Protein 5J71 (pdb70)

Secondary structure (DSSP, 8-state):
-PPPHHHHHHHHHTSPP---BHHHHH--HHHHHHHHHHHHHHHHHHHHHHHTTS-HHHHTSHHHHHHHHHHHHHHHHHHTTTT--TTSHHHHHHHHHHHHHHHHHTTTHHHHHHHHHHHHHHHH---HHHHHHHHHHHHHHHHHHHHHHHHHHHHHHH--BTTBEEEEEHHHHHHHHHHHHHHHHHHHHS----EEEEEEESS-----EEEE-HHHHHHHHHHHHHHHHHHHHHTTTT-SS-PPEEEEEEE-SSEEEEEEEE-S----GGGTGGGG-----HHHHHHHHHHHTT-EEEEEEETTTEEEEEEEEESSTTT-B------SHHHHHH----

Sequence (338 aa):
SLAGAPKYIEHFSKFSSPSPLSMKQFLDCEKTSFTFLRQELPVRLANIMKEINLLPDRVLSTPSVQLVQSWYVQSLLDIMEFLDKDPEDHRTLSQFTDALVTIRNRHNDVVPTMAQGVLEYKDTYGDDPVSNQNIQYFLDRFYLSRRISIRMLINQHTLIFHIGSIDPNNCNVSEVVKDAYDMAKLLCDKYYMASPDLEIQEINAANSQPIHMVYVPSHLYHMLFELFKNAMRATVESHESSLILPPIKVMMVALGEEDLSIKMSDRGGGVPLRKIERLFSYMGYGLPISRLYAKYFQGDLQLFFSMMEGFGTDAVIYLKALSTDSVERLPVYNKSAWRHYDWC

B-factor: mean 20.71, std 10.67, range [5.13, 73.74]

Radius of gyration: 21.73 Å; Cα contacts (8 Å, |Δi|>4): 557; chains: 1; bounding box: 44×66×58 Å

Organism: Homo sapiens (NCBI:txid9606)

GO terms:
  GO:0004740 pyruvate dehydrogenase (acetyl-transferring) kinase activity (F, IDA)
  GO:0005524 ATP binding (F, IDA)
  GO:0034614 cellular response to reactive oxygen species (P, IMP)
  GO:0072332 intrinsic apoptotic signaling pathway by p53 class mediator (P, IMP)
  GO:0042803 protein homodimerization activity (F, IPI)
  GO:0004672 protein kinase activity (F, TAS)
  GO:0004740 pyruvate dehydrogenase (acetyl-transferring) kinase activity (F, TAS)
  GO:0006006 glucose metabolic process (P, TAS)
  GO:0005739 mitochondrion (C, HTP)
  GO:0005759 mitochondrial matrix (C, TAS)
  GO:0005515 protein binding (F, IPI)
  GO:0005739 mitochondrion (C, IDA)

Foldseek 3Di:
DDDQLVVLLVVLQVDWADWDFLVRLQPPLLNLLVVCLNRVSNLLSFLLVLLVLAPPLLCVFPLVVLLSVLSSVLNVLSVVLPPPDSVDVVSSVVVLVSLVVSCVSCVCVVVSSLVSLVSSCVVPNDDVLNQVSCLVSVLQVLLSVVVSVVSSQQSNQCCVRRQKDAWAQLVVLLVVLLVVLQVVLCVVQVDWAAEAEAEAEPVPNDGATHIDRSVLSSLLSNLVRNVQGVLQCVQPVPDPHTHHWYWYFYDDPWKTKIKTKHFSQWDDPVCQVVCCGSNVNSNVSSQSSLPQQPWGWDKDTDHGTTIMIMTIHTRHSVSRIGDHDGRDPVSSVVSDDD

CATH classification: 1.20.140.20 (+1 more: 3.30.565.10)

Solvent-accessible surface area: 17103 Å² total; per-residue (Å²): 156,58,40,49,13,94,153,30,19,82,92,6,9,161,88,68,10,50,68,31,13,0,88,106,22,38,128,131,49,86,95,24,0,55,70,5,44,69,6,1,0,2,6,3,0,5,4,11,28,2,3,78,49,6,26,121,107,4,34,53,4,94,10,0,92,82,0,44,58,44,3,46,78,0,0,31,29,1,6,84,10,81,143,75,79,29,125,64,133,146,7,21,58,69,0,23,94,17,0,50,68,5,56,98,63,9,94,80,0,40,75,16,3,29,105,0,10,104,42,0,98,109,94,93,34,63,43,104,107,8,30,136,26,2,46,49,1,1,32,40,0,2,14,7,23,11,1,11,47,4,6,3,45,10,4,24,108,82,79,144,67,19,24,0,24,62,91,2,40,0,10,85,13,0,89,73,0,20,76,87,1,78,117,78,8,44,153,147,87,180,44,18,1,101,41,91,52,100,60,70,16,79,75,69,132,126,94,0,64,10,29,3,1,30,71,23,0,63,66,0,0,47,27,7,0,67,65,5,2,142,35,0,10,68,55,44,148,121,51,185,152,34,23,35,0,87,3,70,0,29,39,35,148,98,58,0,22,2,79,5,29,13,114,9,24,30,34,35,156,160,76,24,142,138,71,14,42,9,78,121,33,20,16,3,16,0,50,4,39,0,55,0,3,64,15,34,1,63,21,111,29,135,127,70,110,2,27,41,7,8,0,70,4,48,18,90,20,81,55,2,48,4,130,29,19,46,59,65,144,80,4,129,152,118,52,180,232,184

Structure (mmCIF, N/CA/C/O backbone):
data_5J71
#
_entry.id   5J71
#
_cell.length_a   110.746
_cell.length_b   110.746
_cell.length_c   228.584
_cell.angle_alpha   90.00
_cell.angle_beta   90.00
_cell.angle_gamma   90.00
#
_symmetry.space_group_name_H-M   'I 41 2 2'
#
loop_
_entity.id
_entity.type
_entity.pdbx_description
1 polymer '[Pyruvate dehydrogenase (acetyl-transferring)] kinase isozyme 2, mitochondrial'
2 non-polymer 'L(+)-TARTARIC ACID'
3 non-polymer 4-({5-[(piperidin-4-yl)amino]-1,3-dihydro-2H-isoindol-2-yl}sulfonyl)benzene-1,3-diol
4 water water
#
loop_
_atom_site.group_PDB
_atom_site.id
_atom_site.type_symbol
_atom_site.label_atom_id
_atom_site.label_alt_id
_atom_site.label_comp_id
_atom_site.label_asym_id
_atom_site.label_entity_id
_atom_site.label_seq_id
_atom_site.pdbx_PDB_ins_code
_atom_site.Cartn_x
_atom_site.Cartn_y
_atom_site.Cartn_z
_atom_site.occupancy
_atom_site.B_iso_or_equiv
_atom_site.auth_seq_id
_atom_site.auth_comp_id
_atom_site.auth_asym_id
_atom_site.auth_atom_id
_atom_site.pdbx_PDB_model_num
ATOM 1 N N . SER A 1 5 ? 13.880 39.193 1.162 1.00 34.61 12 SER A N 1
ATOM 2 C CA . SER A 1 5 ? 12.529 39.713 1.386 1.00 33.98 12 SER A CA 1
ATOM 3 C C . SER A 1 5 ? 11.442 38.699 1.014 1.00 27.60 12 SER A C 1
ATOM 4 O O . SER A 1 5 ? 10.270 38.897 1.316 1.00 31.83 12 SER A O 1
ATOM 11 N N . LEU A 1 6 ? 11.819 37.623 0.331 1.00 20.36 13 LEU A N 1
ATOM 12 C CA . LEU A 1 6 ? 10.878 36.547 0.068 1.00 18.08 13 LEU A CA 1
ATOM 13 C C . LEU A 1 6 ? 10.979 35.508 1.172 1.00 18.85 13 LEU A C 1
ATOM 14 O O . LEU A 1 6 ? 11.998 35.398 1.856 1.00 24.58 13 LEU A O 1
ATOM 30 N N . ALA A 1 7 ? 9.912 34.733 1.332 1.00 16.78 14 ALA A N 1
ATOM 31 C CA . ALA A 1 7 ? 9.976 33.589 2.222 1.00 14.88 14 ALA A CA 1
ATOM 32 C C . ALA A 1 7 ? 10.903 32.531 1.635 1.00 15.22 14 ALA A C 1
ATOM 33 O O . ALA A 1 7 ? 11.290 32.590 0.475 1.00 15.92 14 ALA A O 1
ATOM 40 N N . GLY A 1 8 ? 11.261 31.561 2.468 1.00 16.29 15 GLY A N 1
ATOM 41 C CA . GLY A 1 8 ? 12.030 30.435 1.978 1.00 14.37 15 GLY A CA 1
ATOM 42 C C . GLY A 1 8 ? 11.235 29.653 0.957 1.00 13.10 15 GLY A C 1
ATOM 43 O O . GLY A 1 8 ? 10.021 29.497 1.061 1.00 16.13 15 GLY A O 1
ATOM 47 N N . ALA A 1 9 ? 11.946 29.111 -0.039 1.00 12.65 16 ALA A N 1
ATOM 48 C CA . ALA A 1 9 ? 11.236 28.442 -1.124 1.00 12.22 16 ALA A CA 1
ATOM 49 C C . ALA A 1 9 ? 10.317 27.324 -0.646 1.00 13.00 16 ALA A C 1
ATOM 50 O O . ALA A 1 9 ? 9.209 27.207 -1.205 1.00 13.17 16 ALA A O 1
ATOM 57 N N . PRO A 1 10 ? 10.683 26.494 0.337 1.00 12.07 17 PRO A N 1
ATOM 58 C CA . PRO A 1 10 ? 9.775 25.411 0.742 1.00 11.96 17 PRO A CA 1
ATOM 59 C C . PRO A 1 10 ? 8.410 25.899 1.154 1.00 13.59 17 PRO A C 1
ATOM 60 O O . PRO A 1 10 ? 7.416 25.195 0.933 1.00 13.84 17 PRO A O 1
ATOM 71 N N . LYS A 1 11 ? 8.318 27.093 1.743 1.00 13.02 18 LYS A N 1
ATOM 72 C CA . LYS A 1 11 ? 7.003 27.578 2.136 1.00 13.11 18 LYS A CA 1
ATOM 73 C C . LYS A 1 11 ? 6.133 27.863 0.920 1.00 12.95 18 LYS A C 1
ATOM 74 O O . LYS A 1 11 ? 4.934 27.554 0.920 1.00 14.13 18 LYS A O 1
ATOM 93 N N . TYR A 1 12 ? 6.730 28.403 -0.149 1.00 13.14 19 TYR A N 1
ATOM 94 C CA . TYR A 1 12 ? 5.991 28.604 -1.389 1.00 12.34 19 TYR A CA 1
ATOM 95 C C . TYR A 1 12 ? 5.656 27.273 -2.056 1.00 11.82 19 TYR A C 1
ATOM 96 O O . TYR A 1 12 ? 4.561 27.113 -2.610 1.00 13.00 19 TYR A O 1
ATOM 114 N N . ILE A 1 13 ? 6.604 26.332 -2.067 1.00 13.21 20 ILE A N 1
ATOM 115 C CA . ILE A 1 13 ? 6.344 25.046 -2.723 1.00 11.22 20 ILE A CA 1
ATOM 116 C C . ILE A 1 13 ? 5.164 24.341 -2.061 1.00 12.87 20 ILE A C 1
ATOM 117 O O . ILE A 1 13 ? 4.277 23.787 -2.731 1.00 13.64 20 ILE A O 1
ATOM 133 N N . GLU A 1 14 ? 5.146 24.318 -0.725 1.00 11.73 21 GLU A N 1
ATOM 134 C CA . GLU A 1 14 ? 4.047 23.671 -0.023 1.00 13.30 21 GLU A CA 1
ATOM 135 C C . GLU A 1 14 ? 2.736 24.376 -0.322 1.00 15.21 21 GLU A C 1
ATOM 136 O O . GLU A 1 14 ? 1.712 23.727 -0.556 1.00 17.78 21 GLU A O 1
ATOM 148 N N . HIS A 1 15 ? 2.752 25.706 -0.349 1.00 14.23 22 HIS A N 1
ATOM 149 C CA . HIS A 1 15 ? 1.538 26.460 -0.625 1.00 13.30 22 HIS A CA 1
ATOM 150 C C . HIS A 1 15 ? 0.980 26.130 -2.002 1.00 13.53 22 HIS A C 1
ATOM 151 O O . HIS A 1 15 ? -0.198 25.790 -2.143 1.00 16.48 22 HIS A O 1
ATOM 165 N N . PHE A 1 16 ? 1.809 26.251 -3.036 1.00 13.41 23 PHE A N 1
ATOM 166 C CA . PHE A 1 16 ? 1.289 26.159 -4.390 1.00 11.75 23 PHE A CA 1
ATOM 167 C C . PHE A 1 16 ? 1.094 24.730 -4.836 1.00 14.87 23 PHE A C 1
ATOM 168 O O . PHE A 1 16 ? 0.289 24.499 -5.746 1.00 13.93 23 PHE A O 1
ATOM 185 N N . SER A 1 17 ? 1.729 23.773 -4.173 1.00 13.47 24 SER A N 1
ATOM 186 C CA . SER A 1 17 ? 1.529 22.396 -4.587 1.00 16.25 24 SER A CA 1
ATOM 187 C C . SER A 1 17 ? 0.189 21.837 -4.140 1.00 21.39 24 SER A C 1
ATOM 188 O O . SER A 1 17 ? -0.188 20.748 -4.593 1.00 20.07 24 SER A O 1
ATOM 196 N N . LYS A 1 18 ? -0.534 22.551 -3.273 1.00 16.10 25 LYS A N 1
ATOM 197 C CA . LYS A 1 18 ? -1.869 22.115 -2.880 1.00 21.58 25 LYS A CA 1
ATOM 198 C C . LYS A 1 18 ? -2.873 22.292 -4.001 1.00 21.57 25 LYS A C 1
ATOM 199 O O . LYS A 1 18 ? -3.892 21.603 -4.021 1.00 26.66 25 LYS A O 1
ATOM 218 N N . PHE A 1 19 ? -2.622 23.224 -4.912 1.00 14.79 26 PHE A N 1
ATOM 219 C CA . PHE A 1 19 ? -3.509 23.478 -6.022 1.00 12.08 26 PHE A CA 1
ATOM 220 C C . PHE A 1 19 ? -3.231 22.497 -7.151 1.00 14.83 26 PHE A C 1
ATOM 221 O O . PHE A 1 19 ? -2.105 22.029 -7.324 1.00 16.04 26 PHE A O 1
ATOM 238 N N . SER A 1 20 ? -4.269 22.216 -7.930 1.00 15.51 27 SER A N 1
ATOM 239 C CA A SER A 1 20 ? -4.070 21.446 -9.148 0.44 16.15 27 SER A CA 1
ATOM 240 C CA B SER A 1 20 ? -4.077 21.444 -9.154 0.56 16.18 27 SER A CA 1
ATOM 241 C C . SER A 1 20 ? -3.763 22.383 -10.311 1.00 12.67 27 SER A C 1
ATOM 242 O O . SER A 1 20 ? -4.356 23.459 -10.418 1.00 16.49 27 SER A O 1
ATOM 257 N N . PRO A 1 21 ? -2.850 22.027 -11.218 1.00 11.95 28 PRO A N 1
ATOM 258 C CA . PRO A 1 21 ? -2.740 22.792 -12.461 1.00 13.29 28 PRO A CA 1
ATOM 259 C C . PRO A 1 21 ? -4.098 22.892 -13.148 1.00 15.50 28 PRO A C 1
ATOM 260 O O . PRO A 1 21 ? -4.965 22.024 -12.995 1.00 17.17 28 PRO A O 1
ATOM 271 N N . SER A 1 22 ? -4.276 23.968 -13.898 1.00 12.65 29 SER A N 1
ATOM 272 C CA . SER A 1 22 ? -5.512 24.216 -14.626 1.00 14.20 29 SER A CA 1
ATOM 273 C C . SER A 1 22 ? -5.282 24.025 -16.114 1.00 15.69 29 SER A C 1
ATOM 274 O O . SER A 1 22 ? -4.692 24.905 -16.754 1.00 14.94 29 SER A O 1
ATOM 282 N N . PRO A 1 23 ? -5.759 22.926 -16.705 1.00 16.55 30 PRO A N 1
ATOM 283 C CA . PRO A 1 23 ? -5.514 22.690 -18.139 1.00 18.22 30 PRO A CA 1
ATOM 284 C C . PRO A 1 23 ? -6.365 23.603 -19.011 1.00 19.37 30 PRO A C 1
ATOM 285 O O . PRO A 1 23 ? -7.555 23.809 -18.755 1.00 20.41 30 PRO A O 1
ATOM 296 N N . LEU A 1 24 ? -5.734 24.165 -20.033 1.00 17.10 31 LEU A N 1
ATOM 297 C CA . LEU A 1 24 ? -6.387 25.023 -21.006 1.00 17.69 31 LEU A CA 1
ATOM 298 C C . LEU A 1 24 ? -6.583 24.275 -22.319 1.00 19.68 31 LEU A C 1
ATOM 299 O O . LEU A 1 24 ? -5.785 23.415 -22.684 1.00 15.17 31 LEU A O 1
ATOM 315 N N . SER A 1 25 ? -7.641 24.620 -23.043 1.00 21.02 32 SER A N 1
ATOM 316 C CA . SER A 1 25 ? -7.814 24.045 -24.367 1.00 21.64 32 SER A CA 1
ATOM 317 C C . SER A 1 25 ? -7.143 24.916 -25.416 1.00 19.37 32 SER A C 1
ATOM 318 O O . SER A 1 25 ? -6.884 26.105 -25.203 1.00 19.63 32 SER A O 1
ATOM 326 N N . MET A 1 26 ? -6.852 24.294 -26.566 1.00 21.77 33 MET A N 1
ATOM 327 C CA . MET A 1 26 ? -6.301 25.030 -27.694 1.00 19.86 33 MET A CA 1
ATOM 328 C C . MET A 1 26 ? -7.221 26.172 -28.072 1.00 21.91 33 MET A C 1
ATOM 329 O O . MET A 1 26 ? -6.767 27.257 -28.453 1.00 24.00 33 MET A O 1
ATOM 343 N N . LYS A 1 27 ? -8.524 25.933 -27.977 1.00 25.34 34 LYS A N 1
ATOM 344 C CA . LYS A 1 27 ? -9.495 26.986 -28.234 1.00 28.28 34 LYS A CA 1
ATOM 345 C C . LYS A 1 27 ? -9.315 28.135 -27.252 1.00 29.08 34 LYS A C 1
ATOM 346 O O . LYS A 1 27 ? -9.320 29.303 -27.653 1.00 27.63 34 LYS A O 1
ATOM 365 N N . GLN A 1 28 ? -9.116 27.829 -25.967 1.00 27.18 35 GLN A N 1
ATOM 366 C CA . GLN A 1 28 ? -8.911 28.890 -24.981 1.00 20.96 35 GLN A CA 1
ATOM 367 C C . GLN A 1 28 ? -7.637 29.673 -25.254 1.00 27.06 35 GLN A C 1
ATOM 368 O O . GLN A 1 28 ? -7.622 30.904 -25.151 1.00 26.87 35 GLN A O 1
ATOM 382 N N . PHE A 1 29 ? -6.531 28.975 -25.531 1.00 22.55 36 PHE A N 1
ATOM 383 C CA . PHE A 1 29 ? -5.311 29.676 -25.905 1.00 20.65 36 PHE A CA 1
ATOM 384 C C . PHE A 1 29 ? -5.578 30.598 -27.080 1.00 29.92 36 PHE A C 1
ATOM 385 O O . PHE A 1 29 ? -5.139 31.755 -27.104 1.00 26.99 36 PHE A O 1
ATOM 402 N N . LEU A 1 30 ? -6.248 30.054 -28.099 1.00 28.87 37 LEU A N 1
ATOM 403 C CA . LEU A 1 30 ? -6.430 30.761 -29.356 1.00 31.31 37 LEU A CA 1
ATOM 404 C C . LEU A 1 30 ? -7.277 32.000 -29.145 1.00 33.75 37 LEU A C 1
ATOM 405 O O . LEU A 1 30 ? -7.002 33.060 -29.718 1.00 40.33 37 LEU A O 1
ATOM 421 N N . ASP A 1 31 ? -8.287 31.888 -28.291 1.00 39.09 38 ASP A N 1
ATOM 422 C CA . ASP A 1 31 ? -9.228 32.963 -28.037 1.00 41.48 38 ASP A CA 1
ATOM 423 C C . ASP A 1 31 ? -8.610 33.965 -27.056 1.00 43.53 38 ASP A C 1
ATOM 424 O O . ASP A 1 31 ? -9.130 35.061 -26.885 1.00 46.00 38 ASP A O 1
ATOM 433 N N . CYS A 1 38 ? -6.142 42.473 -21.522 1.00 27.55 45 CYS A N 1
ATOM 434 C CA . CYS A 1 38 ? -5.798 41.048 -21.667 1.00 28.81 45 CYS A CA 1
ATOM 435 C C . CYS A 1 38 ? -4.433 40.739 -21.070 1.00 31.41 45 CYS A C 1
ATOM 436 O O . CYS A 1 38 ? -4.270 39.691 -20.442 1.00 33.09 45 CYS A O 1
ATOM 443 N N . GLU A 1 39 ? -3.463 41.642 -21.255 1.00 32.79 46 GLU A N 1
ATOM 444 C CA . GLU A 1 39 ? -2.144 41.420 -20.665 1.00 32.56 46 GLU A CA 1
ATOM 445 C C . GLU A 1 39 ? -2.217 41.381 -19.148 1.00 31.81 46 GLU A C 1
ATOM 446 O O . GLU A 1 39 ? -1.528 40.575 -18.509 1.00 28.09 46 GLU A O 1
ATOM 458 N N . LYS A 1 40 ? -3.041 42.242 -18.548 1.00 28.60 47 LYS A N 1
ATOM 459 C CA . LYS A 1 40 ? -3.206 42.198 -17.097 1.00 28.20 47 LYS A CA 1
ATOM 460 C C . LYS A 1 40 ? -3.849 40.887 -16.665 1.00 30.52 47 LYS A C 1
ATOM 461 O O . LYS A 1 40 ? -3.500 40.324 -15.616 1.00 29.80 47 LYS A O 1
ATOM 480 N N . THR A 1 41 ? -4.787 40.386 -17.467 1.00 27.57 48 THR A N 1
ATOM 481 C CA . THR A 1 41 ? -5.436 39.126 -17.146 1.00 26.93 48 THR A CA 1
ATOM 482 C C . THR A 1 41 ? -4.442 37.980 -17.258 1.00 26.70 48 THR A C 1
ATOM 483 O O . THR A 1 41 ? -4.421 37.078 -16.407 1.00 27.60 48 THR A O 1
ATOM 494 N N . SER A 1 42 ? -3.605 38.014 -18.297 1.00 26.40 49 SER A N 1
ATOM 495 C CA . SER A 1 42 ? -2.564 37.003 -18.441 1.00 24.76 49 SER A CA 1
ATOM 496 C C . SER A 1 42 ? -1.614 37.041 -17.256 1.00 24.01 49 SER A C 1
ATOM 497 O O . SER A 1 42 ? -1.243 35.995 -16.716 1.00 23.20 49 SER A O 1
ATOM 505 N N . PHE A 1 43 ? -1.204 38.243 -16.839 1.00 24.23 50 PHE A N 1
ATOM 506 C CA . PHE A 1 43 ? -0.313 38.378 -15.689 1.00 22.36 50 PHE A CA 1
ATOM 507 C C . PHE A 1 43 ? -0.935 37.798 -14.426 1.00 22.92 50 PHE A C 1
ATOM 508 O O . PHE A 1 43 ? -0.280 37.059 -13.679 1.00 22.72 50 PHE A O 1
ATOM 525 N N . THR A 1 44 ? -2.184 38.159 -14.131 1.00 24.45 51 THR A N 1
ATOM 526 C CA . THR A 1 44 ? -2.760 37.704 -12.872 1.00 27.21 51 THR A CA 1
ATOM 527 C C . THR A 1 44 ? -3.027 36.209 -12.905 1.00 23.26 51 THR A C 1
ATOM 528 O O . THR A 1 44 ? -2.966 35.555 -11.857 1.00 22.32 51 THR A O 1
ATOM 539 N N . PHE A 1 45 ? -3.329 35.661 -14.089 1.00 22.38 52 PHE A N 1
ATOM 540 C CA . PHE A 1 45 ? -3.454 34.212 -14.238 1.00 21.96 52 PHE A CA 1
ATOM 541 C C . PHE A 1 45 ? -2.116 33.528 -14.013 1.00 20.57 52 PHE A C 1
ATOM 542 O O . PHE A 1 45 ? -2.011 32.603 -13.200 1.00 19.42 52 PHE A O 1
ATOM 559 N N . LEU A 1 46 ? -1.079 33.985 -14.716 1.00 18.87 53 LEU A N 1
ATOM 560 C CA . LEU A 1 46 ? 0.203 33.284 -14.702 1.00 15.99 53 LEU A CA 1
ATOM 561 C C . LEU A 1 46 ? 0.948 33.436 -13.380 1.00 15.87 53 LEU A C 1
ATOM 562 O O . LEU A 1 46 ? 1.730 32.556 -13.013 1.00 16.74 53 LEU A O 1
ATOM 578 N N . ARG A 1 47 ? 0.751 34.536 -12.647 1.00 19.99 54 ARG A N 1
ATOM 579 C CA . ARG A 1 47 ? 1.439 34.613 -11.362 1.00 16.74 54 ARG A CA 1
ATOM 580 C C . ARG A 1 47 ? 0.825 33.685 -10.322 1.00 17.46 54 ARG A C 1
ATOM 581 O O . ARG A 1 47 ? 1.429 33.489 -9.259 1.00 19.01 54 ARG A O 1
ATOM 602 N N . GLN A 1 48 ? -0.310 33.059 -10.626 1.00 17.91 55 GLN A N 1
ATOM 603 C CA . GLN A 1 48 ? -0.814 31.918 -9.869 1.00 18.22 55 GLN A CA 1
ATOM 604 C C . GLN A 1 48 ? -0.477 30.591 -10.553 1.00 16.75 55 GLN A C 1
ATOM 605 O O . GLN A 1 48 ? 0.016 29.659 -9.902 1.00 14.29 55 GLN A O 1
ATOM 619 N N . GLU A 1 49 ? -0.713 30.511 -11.866 1.00 14.99 56 GLU A N 1
ATOM 620 C CA . GLU A 1 49 ? -0.653 29.223 -12.560 1.00 13.39 56 GLU A CA 1
ATOM 621 C C . GLU A 1 49 ? 0.783 28.744 -12.729 1.00 13.18 56 GLU A C 1
ATOM 622 O O . GLU A 1 49 ? 1.059 27.543 -12.588 1.00 12.85 56 GLU A O 1
ATOM 634 N N . LEU A 1 50 ? 1.719 29.647 -13.033 1.00 15.26 57 LEU A N 1
ATOM 635 C CA . LEU A 1 50 ? 3.082 29.145 -13.185 1.00 14.40 57 LEU A CA 1
ATOM 636 C C . LEU A 1 50 ? 3.622 28.654 -11.840 1.00 12.38 57 LEU A C 1
ATOM 637 O O . LEU A 1 50 ? 4.217 27.578 -11.779 1.00 12.55 57 LEU A O 1
ATOM 653 N N . PRO A 1 51 ? 3.432 29.373 -10.729 1.00 11.23 58 PRO A N 1
ATOM 654 C CA . PRO A 1 51 ? 3.807 28.780 -9.436 1.00 11.70 58 PRO A CA 1
ATOM 655 C C . PRO A 1 51 ? 3.131 27.446 -9.143 1.00 11.76 58 PRO A C 1
ATOM 656 O O . PRO A 1 51 ? 3.794 26.539 -8.610 1.00 11.03 58 PRO A O 1
ATOM 667 N N . VAL A 1 52 ? 1.840 27.284 -9.467 1.00 10.86 59 VAL A N 1
ATOM 668 C CA . VAL A 1 52 ? 1.185 25.997 -9.249 1.00 10.60 59 VAL A CA 1
ATOM 669 C C . VAL A 1 52 ? 1.909 24.895 -10.032 1.00 10.01 59 VAL A C 1
ATOM 670 O O . VAL A 1 52 ? 2.208 23.820 -9.491 1.00 10.77 59 VAL A O 1
ATOM 683 N N . ARG A 1 53 ? 2.172 25.140 -11.315 1.00 10.65 60 ARG A N 1
ATOM 684 C CA . ARG A 1 53 ? 2.809 24.105 -12.140 1.00 10.11 60 ARG A CA 1
ATOM 685 C C . ARG A 1 53 ? 4.243 23.822 -11.690 1.00 10.92 60 ARG A C 1
ATOM 686 O O . ARG A 1 53 ? 4.654 22.659 -11.634 1.00 11.05 60 ARG A O 1
ATOM 707 N N . LEU A 1 54 ? 5.022 24.852 -11.372 1.00 11.00 61 LEU A N 1
ATOM 708 C CA . LEU A 1 54 ? 6.359 24.653 -10.839 1.00 10.55 61 LEU A CA 1
ATOM 709 C C . LEU A 1 54 ? 6.337 23.880 -9.543 1.00 9.23 61 LEU A C 1
ATOM 710 O O . LEU A 1 54 ? 7.078 22.908 -9.387 1.00 10.71 61 LEU A O 1
ATOM 726 N N . ALA A 1 55 ? 5.459 24.266 -8.607 1.00 9.59 62 ALA A N 1
ATOM 727 C CA . ALA A 1 55 ? 5.457 23.568 -7.340 1.00 9.66 62 ALA A CA 1
ATOM 728 C C . ALA A 1 55 ? 4.996 22.128 -7.452 1.00 10.18 62 ALA A C 1
ATOM 729 O O . ALA A 1 55 ? 5.545 21.273 -6.772 1.00 10.81 62 ALA A O 1
ATOM 736 N N . ASN A 1 56 ? 4.023 21.830 -8.307 1.00 11.57 63 ASN A N 1
ATOM 737 C CA . ASN A 1 56 ? 3.501 20.472 -8.370 1.00 12.39 63 ASN A CA 1
ATOM 738 C C . ASN A 1 56 ? 4.613 19.536 -8.824 1.00 14.55 63 ASN A C 1
ATOM 739 O O . ASN A 1 56 ? 4.799 18.462 -8.245 1.00 14.01 63 ASN A O 1
ATOM 750 N N . ILE A 1 57 ? 5.409 19.934 -9.797 1.00 9.99 64 ILE A N 1
ATOM 751 C CA . ILE A 1 57 ? 6.415 18.989 -10.269 1.00 13.31 64 ILE A CA 1
ATOM 752 C C . ILE A 1 57 ? 7.615 18.982 -9.347 1.00 14.04 64 ILE A C 1
ATOM 753 O O . ILE A 1 57 ? 8.252 17.927 -9.163 1.00 12.87 64 ILE A O 1
ATOM 769 N N . MET A 1 58 ? 7.902 20.137 -8.695 1.00 11.37 65 MET A N 1
ATOM 770 C CA . MET A 1 58 ? 8.998 20.117 -7.728 1.00 11.37 65 MET A CA 1
ATOM 771 C C . MET A 1 58 ? 8.720 19.116 -6.591 1.00 18.03 65 MET A C 1
ATOM 772 O O . MET A 1 58 ? 9.635 18.467 -6.073 1.00 15.19 65 MET A O 1
ATOM 785 N N . LYS A 1 59 ? 7.457 18.977 -6.179 1.00 13.93 66 LYS A N 1
ATOM 786 C CA . LYS A 1 59 ? 7.101 18.001 -5.153 1.00 15.34 66 LYS A CA 1
ATOM 787 C C . LYS A 1 59 ? 7.327 16.579 -5.639 1.00 19.32 66 LYS A C 1
ATOM 788 O O . LYS A 1 59 ? 7.667 15.688 -4.845 1.00 18.76 66 LYS A O 1
ATOM 807 N N . GLU A 1 60 ? 7.143 16.343 -6.940 1.00 11.74 67 GLU A N 1
ATOM 808 C CA . GLU A 1 60 ? 7.375 15.010 -7.488 1.00 16.56 67 GLU A CA 1
ATOM 809 C C . GLU A 1 60 ? 8.859 14.692 -7.617 1.00 24.69 67 GLU A C 1
ATOM 810 O O . GLU A 1 60 ? 9.257 13.526 -7.488 1.00 22.98 67 GLU A O 1
ATOM 822 N N . ILE A 1 61 ? 9.683 15.688 -7.933 1.00 13.24 68 ILE A N 1
ATOM 823 C CA . ILE A 1 61 ? 11.125 15.466 -7.971 1.00 11.31 68 ILE A CA 1
ATOM 824 C C . ILE A 1 61 ? 11.514 14.839 -6.631 1.00 17.29 68 ILE A C 1
ATOM 825 O O . ILE A 1 61 ? 12.280 13.861 -6.587 1.00 18.55 68 ILE A O 1
ATOM 841 N N . ASN A 1 62 ? 10.905 15.308 -5.538 1.00 17.10 69 ASN A N 1
ATOM 842 C CA . ASN A 1 62 ? 11.320 14.874 -4.209 1.00 15.05 69 ASN A CA 1
ATOM 843 C C . ASN A 1 62 ? 10.968 13.429 -3.926 1.00 18.76 69 ASN A C 1
ATOM 844 O O . ASN A 1 62 ? 11.451 12.868 -2.932 1.00 20.24 69 ASN A O 1
ATOM 855 N N . LEU A 1 63 ? 10.154 12.810 -4.774 1.00 14.74 70 LEU A N 1
ATOM 856 C CA . LEU A 1 63 ? 9.793 11.422 -4.597 1.00 22.89 70 LEU A CA 1
ATOM 857 C C . LEU A 1 63 ? 10.743 10.494 -5.330 1.00 25.84 70 LEU A C 1
ATOM 858 O O . LEU A 1 63 ? 10.653 9.275 -5.138 1.00 27.28 70 LEU A O 1
ATOM 874 N N . LEU A 1 64 ? 11.624 11.045 -6.169 1.00 20.40 71 LEU A N 1
ATOM 875 C CA . LEU A 1 64 ? 12.610 10.237 -6.864 1.00 17.89 71 LEU A CA 1
ATOM 876 C C . LEU A 1 64 ? 13.446 9.478 -5.846 1.00 17.38 71 LEU A C 1
ATOM 877 O O . LEU A 1 64 ? 13.589 9.906 -4.695 1.00 18.14 71 LEU A O 1
ATOM 893 N N . PRO A 1 65 ? 14.028 8.351 -6.254 1.00 23.60 72 PRO A N 1
ATOM 894 C CA . PRO A 1 65 ? 14.941 7.634 -5.368 1.00 19.70 72 PRO A CA 1
ATOM 895 C C . PRO A 1 65 ? 16.068 8.542 -4.916 1.00 12.78 72 PRO A C 1
ATOM 896 O O . PRO A 1 65 ? 16.543 9.395 -5.678 1.00 17.10 72 PRO A O 1
ATOM 907 N N . ASP A 1 66 ? 16.529 8.326 -3.678 1.00 15.82 73 ASP A N 1
ATOM 908 C CA . ASP A 1 66 ? 17.655 9.094 -3.170 1.00 17.28 73 ASP A CA 1
ATOM 909 C C . ASP A 1 66 ? 18.817 9.064 -4.154 1.00 20.55 73 ASP A C 1
ATOM 910 O O . ASP A 1 66 ? 19.495 10.081 -4.363 1.00 21.78 73 ASP A O 1
ATOM 919 N N . ARG A 1 67 ? 19.052 7.900 -4.775 1.00 18.35 74 ARG A N 1
ATOM 920 C CA . ARG A 1 67 ? 20.192 7.753 -5.678 1.00 18.53 74 ARG A CA 1
ATOM 921 C C . ARG A 1 67 ? 20.127 8.769 -6.809 1.00 20.89 74 ARG A C 1
ATOM 922 O O . ARG A 1 67 ? 21.133 9.404 -7.152 1.00 25.03 74 ARG A O 1
ATOM 943 N N . VAL A 1 68 ? 18.931 8.966 -7.371 1.00 15.39 75 VAL A N 1
ATOM 944 C CA . VAL A 1 68 ? 18.757 9.880 -8.497 1.00 14.81 75 VAL A CA 1
ATOM 945 C C . VAL A 1 68 ? 18.817 11.320 -8.014 1.00 15.78 75 VAL A C 1
ATOM 946 O O . VAL A 1 68 ? 19.465 12.184 -8.621 1.00 13.74 75 VAL A O 1
ATOM 959 N N . LEU A 1 69 ? 18.120 11.600 -6.912 1.00 17.49 76 LEU A N 1
ATOM 960 C CA . LEU A 1 69 ? 18.109 12.946 -6.352 1.00 15.78 76 LEU A CA 1
ATOM 961 C C . LEU A 1 69 ? 19.484 13.407 -5.911 1.00 19.36 76 LEU A C 1
ATOM 962 O O . LEU A 1 69 ? 19.736 14.616 -5.834 1.00 20.82 76 LEU A O 1
ATOM 978 N N . SER A 1 70 ? 20.368 12.473 -5.565 1.00 14.42 77 SER A N 1
ATOM 979 C CA . SER A 1 70 ? 21.696 12.815 -5.092 1.00 14.48 77 SER A CA 1
ATOM 980 C C . SER A 1 70 ? 22.621 13.257 -6.220 1.00 10.65 77 SER A C 1
ATOM 981 O O . SER A 1 70 ? 23.676 13.814 -5.921 1.00 15.57 77 SER A O 1
ATOM 989 N N . THR A 1 71 ? 22.215 13.063 -7.490 1.00 13.15 78 THR A N 1
ATOM 990 C CA . THR A 1 71 ? 23.142 13.369 -8.576 1.00 14.19 78 THR A CA 1
ATOM 991 C C . THR A 1 71 ? 23.246 14.877 -8.783 1.00 14.09 78 THR A C 1
ATOM 992 O O . THR A 1 71 ? 22.268 15.610 -8.603 1.00 12.16 78 THR A O 1
ATOM 1003 N N . PRO A 1 72 ? 24.421 15.369 -9.178 1.00 9.96 79 PRO A N 1
ATOM 1004 C CA . PRO A 1 72 ? 24.604 16.817 -9.281 1.00 11.25 79 PRO A CA 1
ATOM 1005 C C . PRO A 1 72 ? 23.698 17.454 -10.317 1.00 9.58 79 PRO A C 1
ATOM 1006 O O . PRO A 1 72 ? 23.243 18.587 -10.109 1.00 11.45 79 PRO A O 1
ATOM 1017 N N . SER A 1 73 ? 23.413 16.751 -11.423 1.00 8.65 80 SER A N 1
ATOM 1018 C CA . SER A 1 73 ? 22.629 17.361 -12.492 1.00 9.02 80 SER A CA 1
ATOM 1019 C C . SER A 1 73 ? 21.152 17.461 -12.117 1.00 10.27 80 SER A C 1
ATOM 1020 O O . SER A 1 73 ? 20.486 18.439 -12.488 1.00 10.08 80 SER A O 1
ATOM 1028 N N . VAL A 1 74 ? 20.617 16.476 -11.390 1.00 9.05 81 VAL A N 1
ATOM 1029 C CA . VAL A 1 74 ? 19.247 16.618 -10.886 1.00 8.97 81 VAL A CA 1
ATOM 1030 C C . VAL A 1 74 ? 19.191 17.747 -9.862 1.00 9.24 81 VAL A C 1
ATOM 1031 O O . VAL A 1 74 ? 18.284 18.594 -9.905 1.00 10.10 81 VAL A O 1
ATOM 1044 N N . GLN A 1 75 ? 20.182 17.827 -8.970 1.00 9.61 82 GLN A N 1
ATOM 1045 C CA . GLN A 1 75 ? 20.208 18.931 -8.010 1.00 8.97 82 GLN A CA 1
ATOM 1046 C C . GL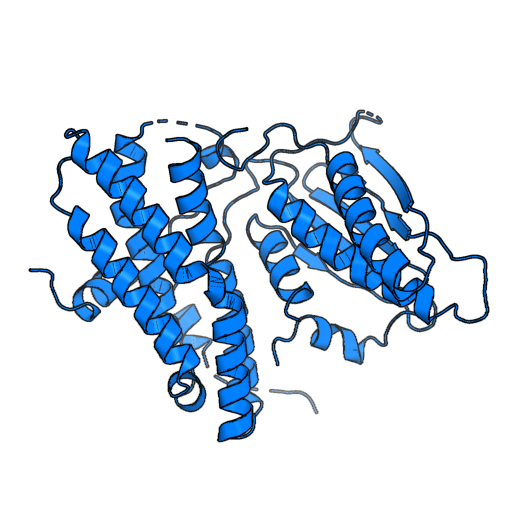N A 1 75 ? 20.278 20.274 -8.718 1.00 9.64 82 GLN A C 1
ATOM 1047 O O . GLN A 1 75 ? 19.654 21.247 -8.285 1.00 11.31 82 GLN A O 1
ATOM 1061 N N . LEU A 1 76 ? 21.025 20.353 -9.819 1.00 8.93 83 LEU A N 1
ATOM 1062 C CA . LEU A 1 76 ? 21.112 21.601 -10.567 1.00 8.97 83 LEU A CA 1
ATOM 1063 C C . LEU A 1 76 ? 19.758 22.004 -11.131 1.00 9.64 83 LEU A C 1
ATOM 1064 O O . LEU A 1 76 ? 19.333 23.164 -10.994 1.00 10.88 83 LEU A O 1
ATOM 1080 N N . VAL A 1 77 ? 19.061 21.056 -11.766 1.00 9.95 84 VAL A N 1
ATOM 1081 C CA . VAL A 1 77 ? 17.745 21.357 -12.322 1.00 9.18 84 VAL A CA 1
ATOM 1082 C C . VAL A 1 77 ? 16.800 21.796 -11.216 1.00 10.30 84 VAL A C 1
ATOM 1083 O O . VAL A 1 77 ? 16.073 22.784 -11.366 1.00 10.06 84 VAL A O 1
ATOM 1096 N N . GLN A 1 78 ? 16.805 21.079 -10.091 1.00 8.43 85 GLN A N 1
ATOM 1097 C CA . GLN A 1 78 ? 15.991 21.487 -8.948 1.00 8.64 85 GLN A CA 1
ATOM 1098 C C . GLN A 1 78 ? 16.268 22.926 -8.570 1.00 11.47 85 GLN A C 1
ATOM 1099 O O . GLN A 1 78 ? 15.338 23.705 -8.308 1.00 10.94 85 GLN A O 1
ATOM 1113 N N . SER A 1 79 ? 17.541 23.313 -8.575 1.00 9.62 86 SER A N 1
ATOM 1114 C CA . SER A 1 79 ? 17.897 24.662 -8.158 1.00 11.02 86 SER A CA 1
ATOM 1115 C C . SER A 1 79 ? 17.364 25.699 -9.138 1.00 12.14 86 SER A C 1
ATOM 1116 O O . SER A 1 79 ? 16.972 26.798 -8.723 1.00 12.34 86 SER A O 1
ATOM 1124 N N . TRP A 1 80 ? 17.326 25.373 -10.434 1.00 9.89 87 TRP A N 1
ATOM 1125 C CA . TRP A 1 80 ? 16.710 26.269 -11.405 1.00 9.92 87 TRP A CA 1
ATOM 1126 C C . TRP A 1 80 ? 15.242 26.466 -11.101 1.00 13.68 87 TRP A C 1
ATOM 1127 O O . TRP A 1 80 ? 14.748 27.597 -11.138 1.00 11.32 87 TRP A O 1
ATOM 1148 N N . TYR A 1 81 ? 14.527 25.376 -10.810 1.00 10.14 88 TYR A N 1
ATOM 1149 C CA . TYR A 1 81 ? 13.089 25.468 -10.553 1.00 10.01 88 TYR A CA 1
ATOM 1150 C C . TYR A 1 81 ? 12.818 26.325 -9.322 1.00 11.02 88 TYR A C 1
ATOM 1151 O O . TYR A 1 81 ? 11.893 27.154 -9.322 1.00 12.09 88 TYR A O 1
ATOM 1169 N N . VAL A 1 82 ? 13.641 26.167 -8.288 1.00 9.71 89 VAL A N 1
ATOM 1170 C CA . VAL A 1 82 ? 13.508 26.983 -7.082 1.00 10.14 89 VAL A CA 1
ATOM 1171 C C . VAL A 1 82 ? 13.654 28.453 -7.428 1.00 12.73 89 VAL A C 1
ATOM 1172 O O . VAL A 1 82 ? 12.830 29.281 -7.031 1.00 11.55 89 VAL A O 1
ATOM 1185 N N . GLN A 1 83 ? 14.704 28.810 -8.171 1.00 11.71 90 GLN A N 1
ATOM 1186 C CA . GLN A 1 83 ? 14.911 30.229 -8.457 1.00 14.06 90 GLN A CA 1
ATOM 1187 C C . GLN A 1 83 ? 13.799 30.783 -9.336 1.00 13.28 90 GLN A C 1
ATOM 1188 O O . GLN A 1 83 ? 13.394 31.943 -9.194 1.00 15.35 90 GLN A O 1
ATOM 1202 N N . SER A 1 84 ? 13.300 29.976 -10.277 1.00 10.80 91 SER A N 1
ATOM 1203 C CA . SER A 1 84 ? 12.229 30.443 -11.139 1.00 12.56 91 SER A CA 1
ATOM 1204 C C . SER A 1 84 ? 10.960 30.681 -10.336 1.00 12.62 91 SER A C 1
ATOM 1205 O O . SER A 1 84 ? 10.227 31.647 -10.587 1.00 13.35 91 SER A O 1
ATOM 1213 N N . LEU A 1 85 ? 10.680 29.798 -9.372 1.00 11.80 92 LEU A N 1
ATOM 1214 C CA . LEU A 1 85 ? 9.527 30.002 -8.501 1.00 10.98 92 LEU A CA 1
ATOM 1215 C C . LEU A 1 85 ? 9.682 31.297 -7.719 1.00 11.55 92 LEU A C 1
ATOM 1216 O O . LEU A 1 85 ? 8.765 32.117 -7.683 1.00 11.94 92 LEU A O 1
ATOM 1232 N N . LEU A 1 86 ? 10.850 31.507 -7.125 1.00 12.83 93 LEU A N 1
ATOM 1233 C CA . LEU A 1 86 ? 11.074 32.735 -6.355 1.00 12.57 93 LEU A CA 1
ATOM 1234 C C . LEU A 1 86 ? 10.988 33.970 -7.244 1.00 15.04 93 LEU A C 1
ATOM 1235 O O . LEU A 1 86 ? 10.479 35.019 -6.819 1.00 15.78 93 LEU A O 1
ATOM 1251 N N . ASP A 1 87 ? 11.519 33.886 -8.464 1.00 14.16 94 ASP A N 1
ATOM 1252 C CA . ASP A 1 87 ? 11.398 34.994 -9.409 1.00 15.64 94 ASP A CA 1
ATOM 1253 C C . ASP A 1 87 ? 9.952 35.445 -9.551 1.00 16.82 94 ASP A C 1
ATOM 1254 O O . ASP A 1 87 ? 9.662 36.651 -9.612 1.00 18.36 94 ASP A O 1
ATOM 1263 N N . ILE A 1 88 ? 9.021 34.491 -9.631 1.00 14.13 95 ILE A N 1
ATOM 1264 C CA . ILE A 1 88 ? 7.617 34.851 -9.779 1.00 13.64 95 ILE A CA 1
ATOM 1265 C C . ILE A 1 88 ? 7.026 35.352 -8.457 1.00 16.15 95 ILE A C 1
ATOM 1266 O O . ILE A 1 88 ? 6.109 36.181 -8.459 1.00 18.18 95 ILE A O 1
ATOM 1282 N N . MET A 1 89 ? 7.514 34.858 -7.314 1.00 15.70 96 MET A N 1
ATOM 1283 C CA . MET A 1 89 ? 6.991 35.317 -6.029 1.00 16.13 96 MET A CA 1
ATOM 1284 C C . MET A 1 89 ? 7.223 36.805 -5.847 1.00 16.40 96 MET A C 1
ATOM 1285 O O . MET A 1 89 ? 6.478 37.467 -5.106 1.00 19.20 96 MET A O 1
ATOM 1299 N N . GLU A 1 90 ? 8.248 37.340 -6.505 1.00 17.41 97 GLU A N 1
ATOM 1300 C CA . GLU A 1 90 ? 8.502 38.779 -6.440 1.00 17.83 97 GLU A CA 1
ATOM 1301 C C . GLU A 1 90 ? 7.323 39.584 -6.960 1.00 18.65 97 GLU A C 1
ATOM 1302 O O . GLU A 1 90 ? 7.194 40.770 -6.620 1.00 22.61 97 GLU A O 1
ATOM 1314 N N . PHE A 1 91 ? 6.436 38.969 -7.747 1.00 16.88 98 PHE A N 1
ATOM 1315 C CA . PHE A 1 91 ? 5.307 39.667 -8.346 1.00 17.00 98 PHE A CA 1
ATOM 1316 C C . PHE A 1 91 ? 3.999 39.532 -7.568 1.00 20.00 98 PHE A C 1
ATOM 1317 O O . PHE A 1 91 ? 2.983 40.081 -8.004 1.00 23.58 98 PHE A O 1
ATOM 1334 N N . LEU A 1 92 ? 3.989 38.832 -6.431 1.00 19.91 99 LEU A N 1
ATOM 1335 C CA . LEU A 1 92 ? 2.729 38.561 -5.744 1.00 18.50 99 LEU A CA 1
ATOM 1336 C C . LEU A 1 92 ? 2.036 39.841 -5.286 1.00 22.95 99 LEU A C 1
ATOM 1337 O O . LEU A 1 92 ? 0.803 39.905 -5.293 1.00 25.16 99 LEU A O 1
ATOM 1353 N N . ASP A 1 93 ? 2.791 40.856 -4.881 0.72 17.37 100 ASP A N 1
ATOM 1354 C CA . ASP A 1 93 ? 2.172 42.065 -4.358 0.72 21.51 100 ASP A CA 1
ATOM 1355 C C . ASP A 1 93 ? 2.258 43.226 -5.337 0.72 25.60 100 ASP A C 1
ATOM 1356 O O . ASP A 1 93 ? 2.058 44.380 -4.942 0.72 24.57 100 ASP A O 1
ATOM 1365 N N . LYS A 1 94 ? 2.544 42.951 -6.605 1.00 26.00 101 LYS A N 1
ATOM 1366 C CA . LYS A 1 94 ? 2.703 44.016 -7.581 1.00 28.18 101 LYS A CA 1
ATOM 1367 C C . LYS A 1 94 ? 1.387 44.316 -8.287 1.00 28.10 101 LYS A C 1
ATOM 1368 O O . LYS A 1 94 ? 0.518 43.454 -8.442 1.00 29.86 101 LYS A O 1
ATOM 1387 N N . ASP A 1 95 ? 1.250 45.575 -8.699 1.00 29.62 102 ASP A N 1
ATOM 1388 C CA . ASP A 1 95 ? -0.006 46.113 -9.194 1.00 30.16 102 ASP A CA 1
ATOM 1389 C C . ASP A 1 95 ? -0.119 45.859 -10.689 1.00 27.52 102 ASP A C 1
ATOM 1390 O O . ASP A 1 95 ? 0.719 46.359 -11.451 1.00 27.84 102 ASP A O 1
ATOM 1399 N N . PRO A 1 96 ? -1.111 45.091 -11.153 1.00 28.34 103 PRO A N 1
ATOM 1400 C CA . PRO A 1 96 ? -1.249 44.869 -12.601 1.00 30.36 103 PRO A CA 1
ATOM 1401 C C . PRO A 1 96 ? -1.505 46.140 -13.385 1.00 38.26 103 PRO A C 1
ATOM 1402 O O . PRO A 1 96 ? -1.235 46.177 -14.596 1.00 30.84 103 PRO A O 1
ATOM 1413 N N . GLU A 1 97 ? -2.033 47.177 -12.737 0.77 30.98 104 GLU A N 1
ATOM 1414 C CA . GLU A 1 97 ? -2.330 48.430 -13.410 0.77 33.21 104 GLU A CA 1
ATOM 1415 C C . GLU A 1 97 ? -1.079 49.211 -13.757 0.77 33.55 104 GLU A C 1
ATOM 1416 O O . GLU A 1 97 ? -1.148 50.120 -14.591 0.77 35.21 104 GLU A O 1
ATOM 1428 N N . ASP A 1 98 ? 0.046 48.879 -13.138 1.00 31.48 105 ASP A N 1
ATOM 1429 C CA . ASP A 1 98 ? 1.305 49.557 -13.392 1.00 35.38 105 ASP A CA 1
ATOM 1430 C C . ASP A 1 98 ? 1.978 48.909 -14.595 1.00 40.40 105 ASP A C 1
ATOM 1431 O O . ASP A 1 98 ? 2.358 47.734 -14.542 1.00 33.41 105 ASP A O 1
ATOM 1440 N N . HIS A 1 99 ? 2.105 49.669 -15.686 0.71 31.89 106 HIS A N 1
ATOM 1441 C CA . HIS A 1 99 ? 2.735 49.135 -16.888 0.71 34.67 106 HIS A CA 1
ATOM 1442 C C . HIS A 1 99 ? 4.090 48.513 -16.582 0.71 28.78 106 HIS A C 1
ATOM 1443 O O . HIS A 1 99 ? 4.504 47.565 -17.259 0.71 25.40 106 HIS A O 1
ATOM 1457 N N . ARG A 1 100 ? 4.784 49.011 -15.557 0.71 23.94 107 ARG A N 1
ATOM 1458 C CA . ARG A 1 100 ? 6.123 48.514 -15.261 0.71 26.33 107 ARG A CA 1
ATOM 1459 C C . ARG A 1 100 ? 6.072 47.102 -14.702 0.71 20.52 107 ARG A C 1
ATOM 1460 O O . ARG A 1 100 ? 7.001 46.310 -14.904 0.71 21.58 107 ARG A O 1
ATOM 1481 N N . THR A 1 101 ? 5.000 46.781 -13.980 1.00 26.03 108 THR A N 1
ATOM 1482 C CA . THR A 1 101 ? 4.805 45.416 -13.508 1.00 29.35 108 THR A CA 1
ATOM 1483 C C . THR A 1 101 ? 4.749 44.458 -14.688 1.00 29.34 108 THR A C 1
ATOM 1484 O O . THR A 1 101 ? 5.439 43.430 -14.709 1.00 24.79 108 THR A O 1
ATOM 1495 N N . LEU A 1 102 ? 3.949 44.808 -15.698 1.00 27.94 109 LEU A N 1
ATOM 1496 C CA . LEU A 1 102 ? 3.743 43.934 -16.847 1.00 27.05 109 LEU A CA 1
ATOM 1497 C C . LEU A 1 102 ? 5.024 43.740 -17.640 1.00 28.71 109 LEU A C 1
ATOM 1498 O O . LEU A 1 102 ? 5.350 42.616 -18.040 1.00 27.20 109 LEU A O 1
ATOM 1514 N N . SER A 1 103 ? 5.772 44.815 -17.876 1.00 26.34 110 SER A N 1
ATOM 1515 C CA . SER A 1 103 ? 7.013 44.682 -18.633 1.00 26.37 110 SER A CA 1
ATOM 1516 C C . SER A 1 103 ? 8.067 43.930 -17.833 1.00 27.77 110 SER A C 1
ATOM 1517 O O . SER A 1 103 ? 8.826 43.126 -18.392 1.00 28.98 110 SER A O 1
ATOM 1525 N N . GLN A 1 104 ? 8.133 44.173 -16.523 1.00 25.01 111 GLN A N 1
ATOM 1526 C CA . GLN A 1 104 ? 9.065 43.422 -15.696 1.00 24.25 111 GLN A CA 1
ATOM 1527 C C . GLN A 1 104 ? 8.679 41.952 -15.647 1.00 24.34 111 GLN A C 1
ATOM 1528 O O . GLN A 1 104 ? 9.556 41.086 -15.600 1.00 25.62 111 GLN A O 1
ATOM 1542 N N . PHE A 1 105 ? 7.382 41.658 -15.666 1.00 21.84 112 PHE A N 1
ATOM 1543 C CA . PHE A 1 105 ? 6.945 40.264 -15.630 1.00 22.03 112 PHE A CA 1
ATOM 1544 C C . PHE A 1 105 ? 7.393 39.526 -16.884 1.00 25.60 112 PHE A C 1
ATOM 1545 O O . PHE A 1 105 ? 7.938 38.413 -16.812 1.00 23.32 112 PHE A O 1
ATOM 1562 N N . THR A 1 106 ? 7.186 40.138 -18.050 1.00 24.28 113 THR A N 1
ATOM 1563 C CA . THR A 1 106 ? 7.633 39.520 -19.293 1.00 23.59 113 THR A CA 1
ATOM 1564 C C . THR A 1 106 ? 9.143 39.306 -19.285 1.00 23.32 113 THR A C 1
ATOM 1565 O O . THR A 1 106 ? 9.627 38.234 -19.673 1.00 24.59 113 THR A O 1
ATOM 1576 N N . ASP A 1 107 ? 9.909 40.289 -18.800 1.00 20.75 114 ASP A N 1
ATOM 1577 C CA . ASP A 1 107 ? 11.348 40.098 -18.685 1.00 22.38 114 ASP A CA 1
ATOM 1578 C C . ASP A 1 107 ? 11.669 38.910 -17.785 1.00 23.14 114 ASP A C 1
ATOM 1579 O O . ASP A 1 107 ? 12.607 38.156 -18.058 1.00 24.36 114 ASP A O 1
ATOM 1588 N N . ALA A 1 108 ? 10.907 38.734 -16.703 1.00 21.88 115 ALA A N 1
ATOM 1589 C CA . ALA A 1 108 ? 11.201 37.646 -15.775 1.00 20.38 115 ALA A CA 1
ATOM 1590 C C . ALA A 1 108 ? 10.922 36.294 -16.419 1.00 15.21 115 ALA A C 1
ATOM 1591 O O . ALA A 1 108 ? 11.661 35.325 -16.181 1.00 20.23 115 ALA A O 1
ATOM 1598 N N . LEU A 1 109 ? 9.863 36.210 -17.219 1.00 17.69 116 LEU A N 1
ATOM 1599 C CA . LEU A 1 109 ? 9.535 34.951 -17.890 1.00 18.26 116 LEU A CA 1
ATOM 1600 C C . LEU A 1 109 ? 10.587 34.599 -18.931 1.00 20.23 116 LEU A C 1
ATOM 1601 O O . LEU A 1 109 ? 10.931 33.424 -19.107 1.00 18.92 116 LEU A O 1
ATOM 1617 N N . VAL A 1 110 ? 11.098 35.602 -19.644 1.00 20.85 117 VAL A N 1
ATOM 1618 C CA . VAL A 1 110 ? 12.187 35.366 -20.587 1.00 21.26 117 VAL A CA 1
ATOM 1619 C C . VAL A 1 110 ? 13.413 34.822 -19.866 1.00 21.74 117 VAL A C 1
ATOM 1620 O O . VAL A 1 110 ? 14.070 33.876 -20.333 1.00 22.49 117 VAL A O 1
ATOM 1633 N N . THR A 1 111 ? 13.747 35.408 -18.718 1.00 19.53 118 THR A N 1
ATOM 1634 C CA . THR A 1 111 ? 14.871 34.917 -17.941 1.00 19.00 118 THR A CA 1
ATOM 1635 C C . THR A 1 111 ? 14.639 33.480 -17.489 1.00 18.56 118 THR A C 1
ATOM 1636 O O . THR A 1 111 ? 15.565 32.666 -17.518 1.00 19.25 118 THR A O 1
ATOM 1647 N N . ILE A 1 112 ? 13.414 33.150 -17.083 1.00 16.67 119 ILE A N 1
ATOM 1648 C CA . ILE A 1 112 ? 13.121 31.772 -16.677 1.00 15.02 119 ILE A CA 1
ATOM 1649 C C . ILE A 1 112 ? 13.297 30.828 -17.863 1.00 18.36 119 ILE A C 1
ATOM 1650 O O . ILE A 1 112 ? 13.940 29.775 -17.757 1.00 16.96 119 ILE A O 1
ATOM 1666 N N . ARG A 1 113 ? 12.745 31.194 -19.018 1.00 15.69 120 ARG A N 1
ATOM 1667 C CA . ARG A 1 113 ? 12.861 30.309 -20.178 1.00 19.43 120 ARG A CA 1
ATOM 1668 C C . ARG A 1 113 ? 14.323 30.047 -20.525 1.00 18.46 120 ARG A C 1
ATOM 1669 O O . ARG A 1 113 ? 14.718 28.906 -20.790 1.00 18.16 120 ARG A O 1
ATOM 1690 N N . ASN A 1 114 ? 15.147 31.097 -20.544 1.00 18.46 121 ASN A N 1
ATOM 1691 C CA . ASN A 1 114 ? 16.565 30.911 -20.826 1.00 22.31 121 ASN A CA 1
ATOM 1692 C C . ASN A 1 114 ? 17.234 30.044 -19.769 1.00 21.98 121 ASN A C 1
ATOM 1693 O O . ASN A 1 114 ? 18.036 29.159 -20.094 1.00 17.94 121 ASN A O 1
ATOM 1704 N N . ARG A 1 115 ? 16.935 30.299 -18.494 1.00 18.97 122 ARG A N 1
ATOM 1705 C CA . ARG A 1 115 ? 17.511 29.496 -17.425 1.00 15.63 122 ARG A CA 1
ATOM 1706 C C . ARG A 1 115 ? 17.280 28.006 -17.658 1.00 16.49 122 ARG A C 1
ATOM 1707 O O . ARG A 1 115 ? 18.147 27.176 -17.352 1.00 15.77 122 ARG A O 1
ATOM 1728 N N . HIS A 1 116 ? 16.106 27.650 -18.161 1.00 16.85 123 HIS A N 1
ATOM 1729 C CA . HIS A 1 116 ? 15.688 26.257 -18.263 1.00 12.98 123 HIS A CA 1
ATOM 1730 C C . HIS A 1 116 ? 15.928 25.676 -19.645 1.00 16.57 123 HIS A C 1
ATOM 1731 O O . HIS A 1 116 ? 15.445 24.578 -19.944 1.00 15.01 123 HIS A O 1
ATOM 1745 N N . ASN A 1 117 ? 16.646 26.403 -20.502 1.00 18.16 124 ASN A N 1
ATOM 1746 C CA . ASN A 1 117 ? 16.799 25.983 -21.888 1.00 16.48 124 ASN A CA 1
ATOM 1747 C C . ASN A 1 117 ? 17.377 24.576 -22.012 1.00 14.55 124 ASN A C 1
ATOM 1748 O O . ASN A 1 117 ? 16.975 23.813 -22.902 1.00 18.17 124 ASN A O 1
ATOM 1759 N N . ASP A 1 118 ? 18.333 24.225 -21.154 1.00 15.78 125 ASP A N 1
ATOM 1760 C CA . ASP A 1 118 ? 19.045 22.951 -21.243 1.00 19.82 125 ASP A CA 1
ATOM 1761 C C . ASP A 1 118 ? 18.517 21.894 -20.277 1.00 17.58 125 ASP A C 1
ATOM 1762 O O . ASP A 1 118 ? 19.232 20.931 -19.970 1.00 14.89 125 ASP A O 1
ATOM 1771 N N . VAL A 1 119 ? 17.266 22.014 -19.825 1.00 13.33 126 VAL A N 1
ATOM 1772 C CA . VAL A 1 119 ? 16.745 21.052 -18.856 1.00 13.63 126 VAL A CA 1
ATOM 1773 C C . VAL A 1 119 ? 16.781 19.628 -19.396 1.00 16.07 126 VAL A C 1
ATOM 1774 O O . VAL A 1 119 ? 17.091 18.689 -18.656 1.00 12.97 126 VAL A O 1
ATOM 1787 N N . VAL A 1 120 ? 16.406 19.405 -20.664 1.00 14.38 127 VAL A N 1
ATOM 1788 C CA . VAL A 1 120 ? 16.289 18.030 -21.131 1.00 15.69 127 VAL A CA 1
ATOM 1789 C C . VAL A 1 120 ? 17.642 17.295 -21.084 1.00 16.65 127 VAL A C 1
ATOM 1790 O O . VAL A 1 120 ? 17.697 16.229 -20.494 1.00 16.24 127 VAL A O 1
ATOM 1803 N N . PRO A 1 121 ? 18.712 17.849 -21.669 1.00 14.83 128 PRO A N 1
ATOM 1804 C CA . PRO A 1 121 ? 19.985 17.104 -21.567 1.00 15.76 128 PRO A CA 1
ATOM 1805 C C . PRO A 1 121 ? 20.591 17.134 -20.183 1.00 15.89 128 PRO A C 1
ATOM 1806 O O . PRO A 1 121 ? 21.341 16.209 -19.835 1.00 15.66 128 PRO A O 1
ATOM 1817 N N . THR A 1 122 ? 20.281 18.148 -19.370 1.00 13.38 129 THR A N 1
ATOM 1818 C CA . THR A 1 122 ? 20.823 18.157 -18.014 1.00 11.80 129 THR A CA 1
ATOM 1819 C C . THR A 1 122 ? 20.199 17.036 -17.177 1.00 11.78 129 THR A C 1
ATOM 1820 O O . THR A 1 122 ? 20.906 16.337 -16.430 1.00 13.74 129 THR A O 1
ATOM 1831 N N . MET A 1 123 ? 18.884 16.826 -17.292 1.00 11.63 130 MET A N 1
ATOM 1832 C CA . MET A 1 123 ? 18.277 15.670 -16.632 1.00 11.51 130 MET A CA 1
ATOM 1833 C C . MET A 1 123 ? 18.846 14.362 -17.155 1.00 12.07 130 MET A C 1
ATOM 1834 O O . MET A 1 123 ? 19.051 13.417 -16.386 1.00 14.24 130 MET A O 1
ATOM 1848 N N . ALA A 1 124 ? 19.106 14.281 -18.461 1.00 14.27 131 ALA A N 1
ATOM 1849 C CA . ALA A 1 124 ? 19.662 13.058 -19.014 1.00 16.40 131 ALA A CA 1
ATOM 1850 C C . ALA A 1 124 ? 21.031 12.783 -18.411 1.00 15.14 131 ALA A C 1
ATOM 1851 O O . ALA A 1 124 ? 21.375 11.629 -18.133 1.00 14.04 131 ALA A O 1
ATOM 1858 N N . GLN A 1 125 ? 21.826 13.839 -18.194 1.00 14.12 132 GLN A N 1
ATOM 1859 C CA . GLN A 1 125 ? 23.103 13.661 -17.520 1.00 11.30 132 GLN A CA 1
ATOM 1860 C C . GLN A 1 125 ? 22.894 13.157 -16.101 1.00 15.62 132 GLN A C 1
ATOM 1861 O O . GLN A 1 125 ? 23.684 12.352 -15.597 1.00 11.69 132 GLN A O 1
ATOM 1875 N N . GLY A 1 126 ? 21.836 13.627 -15.431 1.00 12.10 133 GLY A N 1
ATOM 1876 C CA . GLY A 1 126 ? 21.509 13.079 -14.124 1.00 11.23 133 GLY A CA 1
ATOM 1877 C C . GLY A 1 126 ? 21.259 11.583 -14.157 1.00 11.24 133 GLY A C 1
ATOM 1878 O O . GLY A 1 126 ? 21.694 10.858 -13.256 1.00 13.02 133 GLY A O 1
ATOM 1882 N N . VAL A 1 127 ? 20.513 11.109 -15.164 1.00 12.63 134 VAL A N 1
ATOM 1883 C CA . VAL A 1 127 ? 20.257 9.679 -15.303 1.00 14.58 134 VAL A CA 1
ATOM 1884 C C . VAL A 1 127 ? 21.570 8.936 -15.493 1.00 14.90 134 VAL A C 1
ATOM 1885 O O . VAL A 1 127 ? 21.803 7.881 -14.886 1.00 13.55 134 VAL A O 1
ATOM 1898 N N . LEU A 1 128 ? 22.464 9.500 -16.302 1.00 14.70 135 LEU A N 1
ATOM 1899 C CA . LEU A 1 128 ? 23.748 8.857 -16.544 1.00 14.17 135 LEU A CA 1
ATOM 1900 C C . LEU A 1 128 ? 24.582 8.824 -15.273 1.00 12.68 135 LEU A C 1
ATOM 1901 O O . LEU A 1 128 ? 25.231 7.813 -14.975 1.00 12.95 135 LEU A O 1
ATOM 1917 N N . GLU A 1 129 ? 24.577 9.930 -14.513 1.00 10.90 136 GLU A N 1
ATOM 1918 C CA . GLU A 1 129 ? 25.263 9.975 -13.220 1.00 11.08 136 GLU A CA 1
ATOM 1919 C C . GLU A 1 129 ? 24.736 8.903 -12.268 1.00 9.96 136 GLU A C 1
ATOM 1920 O O . GLU A 1 129 ? 25.514 8.237 -11.573 1.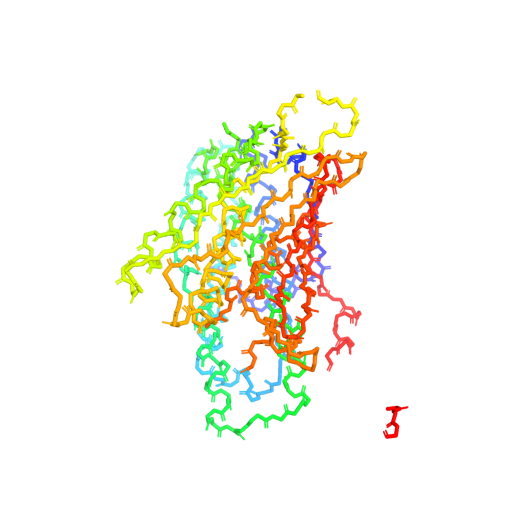00 10.55 136 GLU A O 1
ATOM 1932 N N . TYR A 1 130 ? 23.413 8.719 -12.205 1.00 11.78 137 TYR A N 1
ATOM 1933 C CA . TYR A 1 130 ? 22.850 7.678 -11.355 1.00 12.39 137 TYR A CA 1
ATOM 1934 C C . TYR A 1 130 ? 23.371 6.296 -11.767 1.00 13.19 137 TYR A C 1
ATOM 1935 O O . TYR A 1 130 ? 23.831 5.514 -10.917 1.00 16.44 137 TYR A O 1
ATOM 1953 N N . LYS A 1 131 ? 23.376 6.014 -13.080 1.00 13.99 138 LYS A N 1
ATOM 1954 C CA . LYS A 1 131 ? 23.809 4.705 -13.571 1.00 16.43 138 LYS A CA 1
ATOM 1955 C C . LYS A 1 131 ? 25.299 4.503 -13.328 1.00 15.71 138 LYS A C 1
ATOM 1956 O O . LYS A 1 131 ? 25.725 3.413 -12.915 1.00 17.25 138 LYS A O 1
ATOM 1975 N N . ASP A 1 132 ? 26.093 5.554 -13.540 1.00 14.97 139 ASP A N 1
ATOM 1976 C CA . ASP A 1 132 ? 27.548 5.461 -13.354 1.00 12.36 139 ASP A CA 1
ATOM 1977 C C . ASP A 1 132 ? 27.922 5.335 -11.879 1.00 14.64 139 ASP A C 1
ATOM 1978 O O . ASP A 1 132 ? 28.867 4.617 -11.519 1.00 14.29 139 ASP A O 1
ATOM 1987 N N . THR A 1 133 ? 27.211 6.054 -11.000 1.00 12.32 140 THR A N 1
ATOM 1988 C CA . THR A 1 133 ? 27.572 6.089 -9.591 1.00 12.66 140 THR A CA 1
ATOM 1989 C C . THR A 1 133 ? 27.126 4.832 -8.861 1.00 12.73 140 THR A C 1
ATOM 1990 O O . THR A 1 133 ? 27.886 4.287 -8.052 1.00 17.22 140 THR A O 1
ATOM 2001 N N . TYR A 1 134 ? 25.913 4.346 -9.149 1.00 15.47 141 TYR A N 1
ATOM 2002 C CA . TYR A 1 134 ? 25.288 3.301 -8.355 1.00 15.80 141 TYR A CA 1
ATOM 2003 C C . TYR A 1 134 ? 25.018 2.024 -9.110 1.00 20.08 141 TYR A C 1
ATOM 2004 O O . TYR A 1 134 ? 24.795 0.994 -8.466 1.00 25.03 141 TYR A O 1
ATOM 2022 N N . GLY A 1 135 ? 25.019 2.057 -10.430 1.00 20.06 142 GLY A N 1
ATOM 2023 C CA . GLY A 1 135 ? 24.428 1.003 -11.220 1.00 23.86 142 GLY A CA 1
ATOM 2024 C C . GLY A 1 135 ? 22.929 1.178 -11.239 1.00 29.29 142 GLY A C 1
ATOM 2025 O O . GLY A 1 135 ? 22.354 1.661 -10.259 1.00 34.35 142 GLY A O 1
ATOM 2029 N N . ASP A 1 136 ? 22.283 0.813 -12.334 1.00 27.81 143 ASP A N 1
ATOM 2030 C CA . ASP A 1 136 ? 20.838 0.935 -12.377 1.00 28.23 143 ASP A CA 1
ATOM 2031 C C . ASP A 1 136 ? 20.198 -0.335 -11.821 1.00 29.11 143 ASP A C 1
ATOM 2032 O O . ASP A 1 136 ? 20.817 -1.405 -11.758 1.00 33.82 143 ASP A O 1
ATOM 2041 N N . ASP A 1 137 ? 18.950 -0.196 -11.392 1.00 23.81 144 ASP A N 1
ATOM 2042 C CA . ASP A 1 137 ? 18.142 -1.280 -10.861 1.00 25.30 144 ASP A CA 1
ATOM 2043 C C . ASP A 1 137 ? 16.730 -1.082 -11.381 1.00 25.46 144 ASP A C 1
ATOM 2044 O O . ASP A 1 137 ? 16.332 0.059 -11.674 1.00 19.71 144 ASP A O 1
ATOM 2053 N N . PRO A 1 138 ? 15.949 -2.155 -11.556 0.75 23.52 145 PRO A N 1
ATOM 2054 C CA . PRO A 1 138 ? 14.646 -2.002 -12.230 0.75 25.07 145 PRO A CA 1
ATOM 2055 C C . PRO A 1 138 ? 13.649 -1.149 -11.477 0.75 19.74 145 PRO A C 1
ATOM 2056 O O . PRO A 1 138 ? 12.839 -0.469 -12.115 0.75 17.90 145 PRO A O 1
ATOM 2067 N N . VAL A 1 139 ? 13.680 -1.153 -10.146 0.72 19.57 146 VAL A N 1
ATOM 2068 C CA . VAL A 1 139 ? 12.727 -0.351 -9.384 0.72 24.08 146 VAL A CA 1
ATOM 2069 C C . VAL A 1 139 ? 12.970 1.128 -9.634 0.72 19.16 146 VAL A C 1
ATOM 2070 O O . VAL A 1 139 ? 12.049 1.884 -9.965 0.72 17.53 146 VAL A O 1
ATOM 2083 N N . SER A 1 140 ? 14.221 1.565 -9.476 1.00 21.27 147 SER A N 1
ATOM 2084 C CA . SER A 1 140 ? 14.557 2.954 -9.769 1.00 22.33 147 SER A CA 1
ATOM 2085 C C . SER A 1 140 ? 14.246 3.278 -11.222 1.00 20.56 147 SER A C 1
ATOM 2086 O O . SER A 1 140 ? 13.741 4.363 -11.536 1.00 18.75 147 SER A O 1
ATOM 2094 N N . ASN A 1 141 ? 14.542 2.344 -12.130 1.00 19.26 148 ASN A N 1
ATOM 2095 C CA . ASN A 1 141 ? 14.341 2.635 -13.545 1.00 18.82 148 ASN A CA 1
ATOM 2096 C C . ASN A 1 141 ? 12.871 2.867 -13.852 1.00 20.12 148 ASN A C 1
ATOM 2097 O O . ASN A 1 141 ? 12.530 3.775 -14.618 1.00 16.19 148 ASN A O 1
ATOM 2108 N N . GLN A 1 142 ? 11.983 2.060 -13.258 1.00 19.29 149 GLN A N 1
ATOM 2109 C CA . GLN A 1 142 ? 10.548 2.265 -13.466 1.00 22.13 149 GLN A CA 1
ATOM 2110 C C . GLN A 1 142 ? 10.096 3.605 -12.911 1.00 21.91 149 GLN A C 1
ATOM 2111 O O . GLN A 1 142 ? 9.260 4.290 -13.520 1.00 18.30 149 GLN A O 1
ATOM 2125 N N . ASN A 1 143 ? 10.606 3.976 -11.735 1.00 17.32 150 ASN A N 1
ATOM 2126 C CA . ASN A 1 143 ? 10.296 5.286 -11.173 1.00 21.41 150 ASN A CA 1
ATOM 2127 C C . ASN A 1 143 ? 10.799 6.403 -12.072 1.00 16.49 150 ASN A C 1
ATOM 2128 O O . ASN A 1 143 ? 10.117 7.415 -12.255 1.00 15.61 150 ASN A O 1
ATOM 2139 N N . ILE A 1 144 ? 12.003 6.249 -12.626 1.00 13.00 151 ILE A N 1
ATOM 2140 C CA . ILE A 1 144 ? 12.567 7.282 -13.480 1.00 13.00 151 ILE A CA 1
ATOM 2141 C C . ILE A 1 144 ? 11.725 7.448 -14.729 1.00 12.54 151 ILE A C 1
ATOM 2142 O O . ILE A 1 144 ? 11.476 8.566 -15.185 1.00 12.73 151 ILE A O 1
ATOM 2158 N N . GLN A 1 145 ? 11.311 6.334 -15.324 1.00 14.80 152 GLN A N 1
ATOM 2159 C CA . GLN A 1 145 ? 10.500 6.388 -16.534 1.00 12.74 152 GLN A CA 1
ATOM 2160 C C . GLN A 1 145 ? 9.178 7.101 -16.272 1.00 12.63 152 GLN A C 1
ATOM 2161 O O . GLN A 1 145 ? 8.794 8.014 -17.009 1.00 11.35 152 GLN A O 1
ATOM 2175 N N . TYR A 1 146 ? 8.487 6.718 -15.193 1.00 12.12 153 TYR A N 1
ATOM 2176 C CA . TYR A 1 146 ? 7.230 7.366 -14.811 1.00 14.29 153 TYR A CA 1
ATOM 2177 C C . TYR A 1 146 ? 7.434 8.855 -14.575 1.00 12.90 153 TYR A C 1
ATOM 2178 O O . TYR A 1 146 ? 6.665 9.698 -15.056 1.00 12.29 153 TYR A O 1
ATOM 2196 N N . PHE A 1 147 ? 8.474 9.197 -13.821 1.00 10.53 154 PHE A N 1
ATOM 2197 C CA . PHE A 1 147 ? 8.735 10.584 -13.477 1.00 9.77 154 PHE A CA 1
ATOM 2198 C C . PHE A 1 147 ? 9.092 11.412 -14.701 1.00 8.70 154 PHE A C 1
ATOM 2199 O O . PHE A 1 147 ? 8.634 12.549 -14.852 1.00 9.81 154 PHE A O 1
ATOM 2216 N N . LEU A 1 148 ? 9.977 10.895 -15.552 1.00 8.29 155 LEU A N 1
ATOM 2217 C CA . LEU A 1 148 ? 10.460 11.741 -16.629 1.00 9.60 155 LEU A CA 1
ATOM 2218 C C . LEU A 1 148 ? 9.362 12.035 -17.641 1.00 8.59 155 LEU A C 1
ATOM 2219 O O . LEU A 1 148 ? 9.312 13.135 -18.184 1.00 7.53 155 LEU A O 1
ATOM 2235 N N . ASP A 1 149 ? 8.484 11.081 -17.923 1.00 9.00 156 ASP A N 1
ATOM 2236 C CA . ASP A 1 149 ? 7.331 11.409 -18.765 1.00 9.09 156 ASP A CA 1
ATOM 2237 C C . ASP A 1 149 ? 6.561 12.606 -18.191 1.00 6.47 156 ASP A C 1
ATOM 2238 O O . ASP A 1 149 ? 6.163 13.536 -18.911 1.00 8.72 156 ASP A O 1
ATOM 2247 N N . ARG A 1 150 ? 6.313 12.588 -16.880 1.00 7.22 157 ARG A N 1
ATOM 2248 C CA . ARG A 1 150 ? 5.526 13.646 -16.266 1.00 8.25 157 ARG A CA 1
ATOM 2249 C C . ARG A 1 150 ? 6.316 14.946 -16.176 1.00 7.39 157 ARG A C 1
ATOM 2250 O O . ARG A 1 150 ? 5.785 16.036 -16.436 1.00 8.28 157 ARG A O 1
ATOM 2271 N N . PHE A 1 151 ? 7.584 14.850 -15.804 1.00 7.42 158 PHE A N 1
ATOM 2272 C CA . PHE A 1 151 ? 8.436 16.027 -15.699 1.00 8.16 158 PHE A CA 1
ATOM 2273 C C . PHE A 1 151 ? 8.565 16.738 -17.044 1.00 7.55 158 PHE A C 1
ATOM 2274 O O . PHE A 1 151 ? 8.470 17.970 -17.133 1.00 9.68 158 PHE A O 1
ATOM 2291 N N . TYR A 1 152 ? 8.825 15.977 -18.111 1.00 7.74 159 TYR A N 1
ATOM 2292 C CA . TYR A 1 152 ? 9.004 16.605 -19.415 1.00 6.41 159 TYR A CA 1
ATOM 2293 C C . TYR A 1 152 ? 7.682 17.131 -19.984 1.00 6.57 159 TYR A C 1
ATOM 2294 O O . TYR A 1 152 ? 7.675 18.156 -20.667 1.00 8.90 159 TYR A O 1
ATOM 2312 N N . LEU A 1 153 ? 6.553 16.470 -19.715 1.00 6.59 160 LEU A N 1
ATOM 2313 C CA . LEU A 1 153 ? 5.257 17.016 -20.125 1.00 7.42 160 LEU A CA 1
ATOM 2314 C C . LEU A 1 153 ? 4.930 18.283 -19.340 1.00 8.66 160 LEU A C 1
ATOM 2315 O O . LEU A 1 153 ? 4.465 19.284 -19.907 1.00 10.25 160 LEU A O 1
ATOM 2331 N N . SER A 1 154 ? 5.191 18.262 -18.036 1.00 8.26 161 SER A N 1
ATOM 2332 C CA . SER A 1 154 ? 5.059 19.479 -17.238 1.00 8.40 161 SER A CA 1
ATOM 2333 C C . SER A 1 154 ? 5.867 20.612 -17.842 1.00 8.92 161 SER A C 1
ATOM 2334 O O . SER A 1 154 ? 5.387 21.746 -17.985 1.00 12.09 161 SER A O 1
ATOM 2342 N N . ARG A 1 155 ? 7.108 20.318 -18.203 1.00 10.10 162 ARG A N 1
ATOM 2343 C CA A ARG A 1 155 ? 7.976 21.341 -18.771 0.33 10.83 162 ARG A CA 1
ATOM 2344 C CA B ARG A 1 155 ? 7.966 21.344 -18.763 0.67 10.85 162 ARG A CA 1
ATOM 2345 C C . ARG A 1 155 ? 7.409 21.865 -20.080 1.00 11.58 162 ARG A C 1
ATOM 2346 O O . ARG A 1 155 ? 7.391 23.071 -20.311 1.00 12.59 162 ARG A O 1
ATOM 2387 N N . ILE A 1 156 ? 6.961 20.966 -20.964 1.00 10.58 163 ILE A N 1
ATOM 2388 C CA . ILE A 1 156 ? 6.335 21.411 -22.209 1.00 9.95 163 ILE A CA 1
ATOM 2389 C C . ILE A 1 156 ? 5.213 22.397 -21.912 1.00 11.34 163 ILE A C 1
ATOM 2390 O O . ILE A 1 156 ? 5.057 23.408 -22.610 1.00 11.49 163 ILE A O 1
ATOM 2406 N N . SER A 1 157 ? 4.411 22.116 -20.885 1.00 9.59 164 SER A N 1
ATOM 2407 C CA . SER A 1 157 ? 3.256 22.958 -20.575 1.00 10.64 164 SER A CA 1
ATOM 2408 C C . SER A 1 157 ? 3.689 24.314 -20.043 1.00 11.23 164 SER A C 1
ATOM 2409 O O . SER A 1 157 ? 3.035 25.326 -20.339 1.00 13.50 164 SER A O 1
ATOM 2417 N N . ILE A 1 158 ? 4.771 24.358 -19.267 1.00 12.04 165 ILE A N 1
ATOM 2418 C CA . ILE A 1 158 ? 5.260 25.628 -18.732 1.00 11.75 165 ILE A CA 1
ATOM 2419 C C . ILE A 1 158 ? 5.815 26.490 -19.858 1.00 12.14 165 ILE A C 1
ATOM 2420 O O . ILE A 1 158 ? 5.563 27.701 -19.920 1.00 14.89 165 ILE A O 1
ATOM 2436 N N . ARG A 1 159 ? 6.536 25.863 -20.796 1.00 11.24 166 ARG A N 1
ATOM 2437 C CA . ARG A 1 159 ? 7.090 26.564 -21.951 1.00 11.89 166 ARG A CA 1
ATOM 2438 C C . ARG A 1 159 ? 5.970 27.111 -22.821 1.00 12.69 166 ARG A C 1
ATOM 2439 O O . ARG A 1 159 ? 6.072 28.222 -23.359 1.00 15.48 166 ARG A O 1
ATOM 2460 N N . MET A 1 160 ? 4.889 26.343 -22.958 1.00 13.54 167 MET A N 1
ATOM 2461 C CA . MET A 1 160 ? 3.742 26.806 -23.730 1.00 14.91 167 MET A CA 1
ATOM 2462 C C . MET A 1 160 ? 3.168 28.073 -23.117 1.00 13.59 167 MET A C 1
ATOM 2463 O O . MET A 1 160 ? 2.897 29.048 -23.831 1.00 13.84 167 MET A O 1
ATOM 2477 N N . LEU A 1 161 ? 2.959 28.075 -21.799 1.00 14.30 168 LEU A N 1
ATOM 2478 C CA . LEU A 1 161 ? 2.381 29.250 -21.149 1.00 13.58 168 LEU A CA 1
ATOM 2479 C C . LEU A 1 161 ? 3.284 30.463 -21.317 1.00 13.41 168 LEU A C 1
ATOM 2480 O O . LEU A 1 161 ? 2.805 31.563 -21.618 1.00 15.56 168 LEU A O 1
ATOM 2496 N N . ILE A 1 162 ? 4.586 30.281 -21.100 1.00 14.33 169 ILE A N 1
ATOM 2497 C CA . ILE A 1 162 ? 5.538 31.379 -21.217 1.00 15.04 169 ILE A CA 1
ATOM 2498 C C . ILE A 1 162 ? 5.618 31.876 -22.658 1.00 16.57 169 ILE A C 1
ATOM 2499 O O . ILE A 1 162 ? 5.630 33.085 -22.911 1.00 16.78 169 ILE A O 1
ATOM 2515 N N . ASN A 1 163 ? 5.697 30.961 -23.628 1.00 16.92 170 ASN A N 1
ATOM 2516 C CA . ASN A 1 163 ? 5.813 31.395 -25.019 1.00 18.46 170 ASN A CA 1
ATOM 2517 C C . ASN A 1 163 ? 4.576 32.156 -25.453 1.00 16.05 170 ASN A C 1
ATOM 2518 O O . ASN A 1 163 ? 4.679 33.149 -26.187 1.00 19.75 170 ASN A O 1
ATOM 2529 N N . GLN A 1 164 ? 3.394 31.703 -25.027 1.00 16.41 171 GLN A N 1
ATOM 2530 C CA . GLN A 1 164 ? 2.166 32.395 -25.410 1.00 15.79 171 GLN A CA 1
ATOM 2531 C C . GLN A 1 164 ? 2.180 33.813 -24.879 1.00 20.17 171 GLN A C 1
ATOM 2532 O O . GLN A 1 164 ? 1.867 34.761 -25.609 1.00 22.29 171 GLN A O 1
ATOM 2546 N N . HIS A 1 165 ? 2.583 33.985 -23.625 1.00 19.34 172 HIS A N 1
ATOM 2547 C CA . HIS A 1 165 ? 2.605 35.329 -23.055 1.00 19.64 172 HIS A CA 1
ATOM 2548 C C . HIS A 1 165 ? 3.641 36.203 -23.750 1.00 23.88 172 HIS A C 1
ATOM 2549 O O . HIS A 1 165 ? 3.339 37.334 -24.154 1.00 24.59 172 HIS A O 1
ATOM 2563 N N . THR A 1 166 ? 4.867 35.704 -23.910 1.00 20.08 173 THR A N 1
ATOM 2564 C CA . THR A 1 166 ? 5.918 36.556 -24.462 1.00 23.96 173 THR A CA 1
ATOM 2565 C C . THR A 1 166 ? 5.681 36.848 -25.940 1.00 25.70 173 THR A C 1
ATOM 2566 O O . THR A 1 166 ? 5.953 37.963 -26.401 1.00 28.42 173 THR A O 1
ATOM 2577 N N . LEU A 1 167 ? 5.146 35.884 -26.701 1.00 19.46 174 LEU A N 1
ATOM 2578 C CA . LEU A 1 167 ? 4.914 36.136 -28.122 1.00 22.70 174 LEU A CA 1
ATOM 2579 C C . LEU A 1 167 ? 3.756 37.101 -28.327 1.00 26.69 174 LEU A C 1
ATOM 2580 O O . LEU A 1 167 ? 3.814 37.972 -29.203 1.00 26.82 174 LEU A O 1
ATOM 2596 N N . ILE A 1 168 ? 2.692 36.959 -27.541 1.00 22.36 175 ILE A N 1
ATOM 2597 C CA . ILE A 1 168 ? 1.516 37.802 -27.732 1.00 23.07 175 ILE A CA 1
ATOM 2598 C C . ILE A 1 168 ? 1.808 39.220 -27.267 1.00 25.15 175 ILE A C 1
ATOM 2599 O O . ILE A 1 168 ? 1.449 40.197 -27.933 1.00 31.51 175 ILE A O 1
ATOM 2615 N N . PHE A 1 169 ? 2.456 39.353 -26.122 1.00 26.17 176 PHE A N 1
ATOM 2616 C CA . PHE A 1 169 ? 2.722 40.655 -25.533 1.00 27.68 176 PHE A CA 1
ATOM 2617 C C . PHE A 1 169 ? 4.200 40.985 -25.688 1.00 34.21 176 PHE A C 1
ATOM 2618 O O . PHE A 1 169 ? 4.721 41.851 -24.993 1.00 43.97 176 PHE A O 1
ATOM 2635 N N . HIS A 1 180 ? -0.849 34.005 -36.671 1.00 37.22 187 HIS A N 1
ATOM 2636 C CA . HIS A 1 180 ? -0.619 33.141 -35.508 1.00 28.89 187 HIS A CA 1
ATOM 2637 C C . HIS A 1 180 ? -0.961 33.858 -34.208 1.00 30.36 187 HIS A C 1
ATOM 2638 O O . HIS A 1 180 ? -0.772 35.072 -34.093 1.00 30.71 187 HIS A O 1
ATOM 2651 N N . ILE A 1 181 ? -1.466 33.099 -33.233 1.00 22.07 188 ILE A N 1
ATOM 2652 C CA . ILE A 1 181 ? -1.753 33.599 -31.890 1.00 22.33 188 ILE A CA 1
ATOM 2653 C C . ILE A 1 181 ? -0.664 33.031 -30.988 1.00 22.37 188 ILE A C 1
ATOM 2654 O O . ILE A 1 181 ? -0.733 31.870 -30.571 1.00 24.25 188 ILE A O 1
ATOM 2670 N N . GLY A 1 182 ? 0.347 33.832 -30.700 1.00 21.17 189 GLY A N 1
ATOM 2671 C CA . GLY A 1 182 ? 1.531 33.298 -30.053 1.00 23.27 189 GLY A CA 1
ATOM 2672 C C . GLY A 1 182 ? 2.173 32.265 -30.964 1.00 25.92 189 GLY A C 1
ATOM 2673 O O . GLY A 1 182 ? 2.531 32.557 -32.112 1.00 32.78 189 GLY A O 1
ATOM 2677 N N . SER A 1 183 ? 2.304 31.037 -30.464 1.00 17.39 190 SER A N 1
ATOM 2678 C CA . SER A 1 183 ? 2.890 29.937 -31.225 1.00 21.85 190 SER A CA 1
ATOM 2679 C C . SER A 1 183 ? 1.844 29.090 -31.941 1.00 23.53 190 SER A C 1
ATOM 2680 O O . SER A 1 183 ? 2.198 28.070 -32.545 1.00 23.82 190 SER A O 1
ATOM 2688 N N . ILE A 1 184 ? 0.570 29.470 -31.878 1.00 18.22 191 ILE A N 1
ATOM 2689 C CA . ILE A 1 184 ? -0.517 28.663 -32.417 1.00 19.05 191 ILE A CA 1
ATOM 2690 C C . ILE A 1 184 ? -0.875 29.165 -33.804 1.00 18.42 191 ILE A C 1
ATOM 2691 O O . ILE A 1 184 ? -1.080 30.371 -33.998 1.00 20.28 191 ILE A O 1
ATOM 2707 N N . ASP A 1 185 ? -0.964 28.235 -34.766 1.00 16.65 192 ASP A N 1
ATOM 2708 C CA . ASP A 1 185 ? -1.456 28.535 -36.108 1.00 14.59 192 ASP A CA 1
ATOM 2709 C C . ASP A 1 185 ? -2.903 28.070 -36.200 1.00 15.34 192 ASP A C 1
ATOM 2710 O O . ASP A 1 185 ? -3.164 26.858 -36.122 1.00 16.20 192 ASP A O 1
ATOM 2719 N N . PRO A 1 186 ? -3.885 28.967 -36.342 1.00 18.70 193 PRO A N 1
ATOM 2720 C CA . PRO A 1 186 ? -5.273 28.507 -36.447 1.00 19.01 193 PRO A CA 1
ATOM 2721 C C . PRO A 1 186 ? -5.588 27.799 -37.751 1.00 17.52 193 PRO A C 1
ATOM 2722 O O . PRO A 1 186 ? -6.667 27.199 -37.855 1.00 21.03 193 PRO A O 1
ATOM 2733 N N . ASN A 1 187 ? -4.691 27.845 -38.734 1.00 18.19 194 ASN A N 1
ATOM 2734 C CA A ASN A 1 187 ? -4.912 27.222 -40.029 0.55 17.67 194 ASN A CA 1
ATOM 2735 C CA B ASN A 1 187 ? -4.917 27.203 -40.020 0.45 17.99 194 ASN A CA 1
ATOM 2736 C C . ASN A 1 187 ? -3.638 26.494 -40.463 1.00 19.16 194 ASN A C 1
ATOM 2737 O O . ASN A 1 187 ? -3.081 26.719 -41.534 1.00 20.23 194 ASN A O 1
ATOM 2758 N N . CYS A 1 188 ? -3.158 25.599 -39.604 1.00 13.57 195 CYS A N 1
ATOM 2759 C CA . CYS A 1 188 ? -1.950 24.838 -39.891 1.00 14.74 195 CYS A CA 1
ATOM 2760 C C . CYS A 1 188 ? -2.217 23.808 -40.982 1.00 13.73 195 CYS A C 1
ATOM 2761 O O . CYS A 1 188 ? -3.061 22.919 -40.802 1.00 15.32 195 CYS A O 1
ATOM 2769 N N . ASN A 1 189 ? -1.511 23.932 -42.109 1.00 14.83 196 ASN A N 1
ATOM 2770 C CA . ASN A 1 189 ? -1.604 22.982 -43.214 1.00 15.55 196 ASN A CA 1
ATOM 2771 C C . ASN A 1 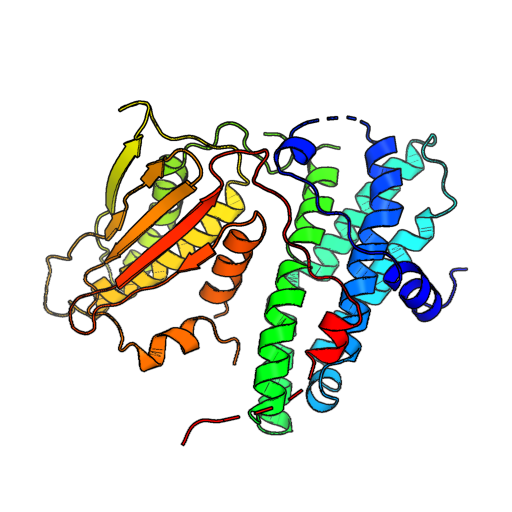189 ? -0.676 21.817 -42.905 1.00 12.87 196 ASN A C 1
ATOM 2772 O O . ASN A 1 189 ? 0.543 21.963 -42.964 1.00 13.93 196 ASN A O 1
ATOM 2783 N N . VAL A 1 190 ? -1.260 20.668 -42.554 1.00 13.91 197 VAL A N 1
ATOM 2784 C CA . VAL A 1 190 ? -0.469 19.564 -42.016 1.00 11.13 197 VAL A CA 1
ATOM 2785 C C . VAL A 1 190 ? 0.546 19.071 -43.043 1.00 10.76 197 VAL A C 1
ATOM 2786 O O . VAL A 1 190 ? 1.712 18.792 -42.710 1.00 11.13 197 VAL A O 1
ATOM 2799 N N . SER A 1 191 ? 0.133 18.946 -44.317 1.00 12.53 198 SER A N 1
ATOM 2800 C CA . SER A 1 191 ? 1.061 18.444 -45.326 1.00 11.55 198 SER A CA 1
ATOM 2801 C C . SER A 1 191 ? 2.244 19.374 -45.527 1.00 11.62 198 SER A C 1
ATOM 2802 O O . SER A 1 191 ? 3.344 18.908 -45.831 1.00 13.30 198 SER A O 1
ATOM 2810 N N . GLU A 1 192 ? 2.041 20.687 -45.375 1.00 12.56 199 GLU A N 1
ATOM 2811 C CA . GLU A 1 192 ? 3.166 21.605 -45.477 1.00 12.48 199 GLU A CA 1
ATOM 2812 C C . GLU A 1 192 ? 4.177 21.350 -44.366 1.00 13.89 199 GLU A C 1
ATOM 2813 O O . GLU A 1 192 ? 5.386 21.397 -44.611 1.00 13.47 199 GLU A O 1
ATOM 2825 N N . VAL A 1 193 ? 3.698 21.036 -43.151 1.00 11.40 200 VAL A N 1
ATOM 2826 C CA . VAL A 1 193 ? 4.629 20.749 -42.055 1.00 11.03 200 VAL A CA 1
ATOM 2827 C C . VAL A 1 193 ? 5.336 19.424 -42.307 1.00 10.22 200 VAL A C 1
ATOM 2828 O O . VAL A 1 193 ? 6.535 19.284 -42.052 1.00 10.86 200 VAL A O 1
ATOM 2841 N N . VAL A 1 194 ? 4.604 18.423 -42.812 1.00 8.54 201 VAL A N 1
ATOM 2842 C CA . VAL A 1 194 ? 5.236 17.168 -43.201 1.00 8.80 201 VAL A CA 1
ATOM 2843 C C . VAL A 1 194 ? 6.387 17.432 -44.164 1.00 10.31 201 VAL A C 1
ATOM 2844 O O . VAL A 1 194 ? 7.474 16.879 -44.023 1.00 10.73 201 VAL A O 1
ATOM 2857 N N . LYS A 1 195 ? 6.142 18.245 -45.201 1.00 10.75 202 LYS A N 1
ATOM 2858 C CA . LYS A 1 195 ? 7.168 18.506 -46.202 1.00 11.26 202 LYS A CA 1
ATOM 2859 C C . LYS A 1 195 ? 8.366 19.236 -45.597 1.00 12.38 202 LYS A C 1
ATOM 2860 O O . LYS A 1 195 ? 9.513 18.923 -45.926 1.00 14.36 202 LYS A O 1
ATOM 2879 N N . ASP A 1 196 ? 8.118 20.189 -44.694 1.00 10.59 203 ASP A N 1
ATOM 2880 C CA . ASP A 1 196 ? 9.218 20.912 -44.049 1.00 11.97 203 ASP A CA 1
ATOM 2881 C C . ASP A 1 196 ? 10.101 19.961 -43.250 1.00 11.21 203 ASP A C 1
ATOM 2882 O O . ASP A 1 196 ? 11.341 20.023 -43.309 1.00 13.36 203 ASP A O 1
ATOM 2891 N N . ALA A 1 197 ? 9.471 19.068 -42.482 1.00 9.67 204 ALA A N 1
ATOM 2892 C CA . ALA A 1 197 ? 10.230 18.098 -41.697 1.00 10.81 204 ALA A CA 1
ATOM 2893 C C . ALA A 1 197 ? 10.984 17.127 -42.593 1.00 10.27 204 ALA A C 1
ATOM 2894 O O . ALA A 1 197 ? 12.121 16.745 -42.290 1.00 10.36 204 ALA A O 1
ATOM 2901 N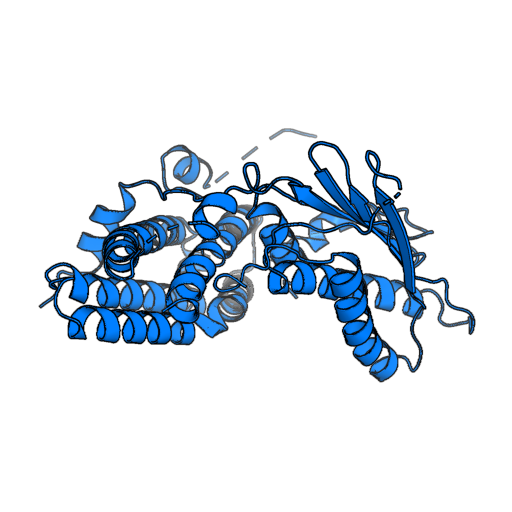 N . TYR A 1 198 ? 10.351 16.688 -43.686 1.00 9.32 205 TYR A N 1
ATOM 2902 C CA . TYR A 1 198 ? 11.024 15.819 -44.636 1.00 10.77 205 TYR A CA 1
ATOM 2903 C C . TYR A 1 198 ? 12.261 16.512 -45.210 1.00 10.50 205 TYR A C 1
ATOM 2904 O O . TYR A 1 198 ? 13.343 15.922 -45.271 1.00 10.68 205 TYR A O 1
ATOM 2922 N N . ASP A 1 199 ? 12.102 17.769 -45.625 1.00 12.21 206 ASP A N 1
ATOM 2923 C CA . ASP A 1 199 ? 13.203 18.504 -46.249 1.00 12.60 206 ASP A CA 1
ATOM 2924 C C . ASP A 1 199 ? 14.412 18.569 -45.323 1.00 12.40 206 ASP A C 1
ATOM 2925 O O . ASP A 1 199 ? 15.558 18.340 -45.734 1.00 14.03 206 ASP A O 1
ATOM 2934 N N . MET A 1 200 ? 14.171 18.872 -44.057 1.00 11.35 207 MET A N 1
ATOM 2935 C CA . MET A 1 200 ? 15.266 19.004 -43.104 1.00 13.13 207 MET A CA 1
ATOM 2936 C C . MET A 1 200 ? 15.900 17.650 -42.800 1.00 12.56 207 MET A C 1
ATOM 2937 O O . MET A 1 200 ? 17.131 17.521 -42.694 1.00 13.15 207 MET A O 1
ATOM 2951 N N . ALA A 1 201 ? 15.079 16.609 -42.656 1.00 9.85 208 ALA A N 1
ATOM 2952 C CA . ALA A 1 201 ? 15.629 15.284 -42.441 1.00 9.66 208 ALA A CA 1
ATOM 2953 C C . ALA A 1 201 ? 16.425 14.810 -43.659 1.00 11.37 208 ALA A C 1
ATOM 2954 O O . ALA A 1 201 ? 17.465 14.159 -43.509 1.00 11.90 208 ALA A O 1
ATOM 2961 N N . LYS A 1 202 ? 15.952 15.140 -44.869 1.00 11.09 209 LYS A N 1
ATOM 2962 C CA . LYS A 1 202 ? 16.659 14.765 -46.096 1.00 12.65 209 LYS A CA 1
ATOM 2963 C C . LYS A 1 202 ? 18.037 15.415 -46.164 1.00 11.43 209 LYS A C 1
ATOM 2964 O O . LYS A 1 202 ? 19.005 14.777 -46.610 1.00 11.83 209 LYS A O 1
ATOM 2983 N N . LEU A 1 203 ? 18.155 16.665 -45.716 1.00 12.49 210 LEU A N 1
ATOM 2984 C CA . LEU A 1 203 ? 19.477 17.295 -45.691 1.00 13.48 210 LEU A CA 1
ATOM 2985 C C . LEU A 1 203 ? 20.462 16.483 -44.860 1.00 12.37 210 LEU A C 1
ATOM 2986 O O . LEU A 1 203 ? 21.618 16.279 -45.265 1.00 13.35 210 LEU A O 1
ATOM 3002 N N . LEU A 1 204 ? 20.017 15.975 -43.706 1.00 9.95 211 LEU A N 1
ATOM 3003 C CA . LEU A 1 204 ? 20.884 15.203 -42.834 1.00 9.95 211 LEU A CA 1
ATOM 3004 C C . LEU A 1 204 ? 21.188 13.832 -43.426 1.00 9.68 211 LEU A C 1
ATOM 3005 O O . LEU A 1 204 ? 22.327 13.358 -43.376 1.00 12.27 211 LEU A O 1
ATOM 3021 N N . CYS A 1 205 ? 20.174 13.171 -43.985 1.00 8.64 212 CYS A N 1
ATOM 3022 C CA . CYS A 1 205 ? 20.377 11.851 -44.545 1.00 8.64 212 CYS A CA 1
ATOM 3023 C C . CYS A 1 205 ? 21.328 11.925 -45.734 1.00 11.76 212 CYS A C 1
ATOM 3024 O O . CYS A 1 205 ? 22.234 11.101 -45.868 1.00 12.06 212 CYS A O 1
ATOM 3032 N N . ASP A 1 206 ? 21.104 12.892 -46.606 1.00 10.41 213 ASP A N 1
ATOM 3033 C CA . ASP A 1 206 ? 21.996 13.088 -47.753 1.00 12.90 213 ASP A CA 1
ATOM 3034 C C . ASP A 1 206 ? 23.427 13.362 -47.300 1.00 11.32 213 ASP A C 1
ATOM 3035 O O . ASP A 1 206 ? 24.387 12.920 -47.948 1.00 13.84 213 ASP A O 1
ATOM 3044 N N . LYS A 1 207 ? 23.603 14.126 -46.218 1.00 10.08 214 LYS A N 1
ATOM 3045 C CA . LYS A 1 207 ? 24.957 14.419 -45.757 1.00 11.41 214 LYS A CA 1
ATOM 3046 C C . LYS A 1 207 ? 25.709 13.142 -45.407 1.00 11.35 214 LYS A C 1
ATOM 3047 O O . LYS A 1 207 ? 26.862 12.954 -45.803 1.00 11.36 214 LYS A O 1
ATOM 3066 N N . TYR A 1 208 ? 25.074 12.232 -44.658 1.00 9.85 215 TYR A N 1
ATOM 3067 C CA . TYR A 1 208 ? 25.783 11.067 -44.158 1.00 9.84 215 TYR A CA 1
ATOM 3068 C C . TYR A 1 208 ? 25.770 9.879 -45.103 1.00 10.25 215 TYR A C 1
ATOM 3069 O O . TYR A 1 208 ? 26.720 9.095 -45.090 1.00 12.50 215 TYR A O 1
ATOM 3087 N N . TYR A 1 209 ? 24.737 9.725 -45.919 1.00 9.95 216 TYR A N 1
ATOM 3088 C CA . TYR A 1 209 ? 24.587 8.549 -46.751 1.00 9.92 216 TYR A CA 1
ATOM 3089 C C . TYR A 1 209 ? 24.638 8.844 -48.240 1.00 10.70 216 TYR A C 1
ATOM 3090 O O . TYR A 1 209 ? 24.627 7.892 -49.043 1.00 12.51 216 TYR A O 1
ATOM 3108 N N . MET A 1 210 ? 24.636 10.121 -48.635 1.00 11.77 217 MET A N 1
ATOM 3109 C CA . MET A 1 210 ? 24.675 10.556 -50.035 1.00 12.24 217 MET A CA 1
ATOM 3110 C C . MET A 1 210 ? 23.438 10.133 -50.808 1.00 11.79 217 MET A C 1
ATOM 3111 O O . MET A 1 210 ? 23.441 10.096 -52.040 1.00 14.77 217 MET A O 1
ATOM 3125 N N . ALA A 1 211 ? 22.340 9.870 -50.095 1.00 10.45 218 ALA A N 1
ATOM 3126 C CA . ALA A 1 211 ? 21.101 9.437 -50.702 1.00 10.79 218 ALA A CA 1
ATOM 3127 C C . ALA A 1 211 ? 20.060 9.463 -49.611 1.00 11.07 218 ALA A C 1
ATOM 3128 O O . ALA A 1 211 ? 20.398 9.381 -48.431 1.00 12.66 218 ALA A O 1
ATOM 3135 N N . SER A 1 212 ? 18.809 9.533 -50.033 1.00 12.37 219 SER A N 1
ATOM 3136 C CA . SER A 1 212 ? 17.698 9.506 -49.095 1.00 12.99 219 SER A CA 1
ATOM 3137 C C . SER A 1 212 ? 16.455 9.026 -49.821 1.00 10.93 219 SER A C 1
ATOM 3138 O O . SER A 1 212 ? 16.311 9.229 -51.030 1.00 13.09 219 SER A O 1
ATOM 3146 N N . PRO A 1 213 ? 15.508 8.435 -49.110 1.00 8.48 220 PRO A N 1
ATOM 3147 C CA . PRO A 1 213 ? 14.264 8.057 -49.761 1.00 8.48 220 PRO A CA 1
ATOM 3148 C C . PRO A 1 213 ? 13.437 9.260 -50.137 1.00 9.21 220 PRO A C 1
ATOM 3149 O O . PRO A 1 213 ? 13.464 10.298 -49.469 1.00 11.93 220 PRO A O 1
ATOM 3160 N N . ASP A 1 214 ? 12.636 9.091 -51.195 1.00 10.62 221 ASP A N 1
ATOM 3161 C CA . ASP A 1 214 ? 11.663 10.084 -51.588 1.00 12.36 221 ASP A CA 1
ATOM 3162 C C . ASP A 1 214 ? 10.476 10.071 -50.633 1.00 11.97 221 ASP A C 1
ATOM 3163 O O . ASP A 1 214 ? 10.295 9.138 -49.844 1.00 13.25 221 ASP A O 1
ATOM 3172 N N . LEU A 1 215 ? 9.679 11.127 -50.714 1.00 12.51 222 LEU A N 1
ATOM 3173 C CA . LEU A 1 215 ? 8.456 11.286 -49.934 1.00 10.27 222 LEU A CA 1
ATOM 3174 C C . LEU A 1 215 ? 7.244 11.122 -50.838 1.00 12.33 222 LEU A C 1
ATOM 3175 O O . LEU A 1 215 ? 7.196 11.693 -51.935 1.00 13.94 222 LEU A O 1
ATOM 3191 N N . GLU A 1 216 ? 6.237 10.398 -50.357 1.00 10.30 223 GLU A N 1
ATOM 3192 C CA . GLU A 1 216 ? 4.918 10.375 -50.972 1.00 10.95 223 GLU A CA 1
ATOM 3193 C C . GLU A 1 216 ? 3.911 10.713 -49.898 1.00 14.67 223 GLU A C 1
ATOM 3194 O O . GLU A 1 216 ? 3.926 10.087 -48.838 1.00 15.78 223 GLU A O 1
ATOM 3206 N N . ILE A 1 217 ? 3.060 11.701 -50.156 1.00 11.22 224 ILE A N 1
ATOM 3207 C CA . ILE A 1 217 ? 1.978 12.070 -49.255 1.00 8.42 224 ILE A CA 1
ATOM 3208 C C . ILE A 1 217 ? 0.636 11.793 -49.905 1.00 11.69 224 ILE A C 1
ATOM 3209 O O . ILE A 1 217 ? 0.404 12.127 -51.074 1.00 14.19 224 ILE A O 1
ATOM 3225 N N . GLN A 1 218 ? -0.248 11.188 -49.129 1.00 9.70 225 GLN A N 1
ATOM 3226 C CA . GLN A 1 218 ? -1.652 11.017 -49.477 1.00 13.52 225 GLN A CA 1
ATOM 3227 C C . GLN A 1 218 ? -2.508 11.603 -48.366 1.00 15.76 225 GLN A C 1
ATOM 3228 O O . GLN A 1 218 ? -2.244 11.363 -47.186 1.00 14.11 225 GLN A O 1
ATOM 3242 N N . GLU A 1 219 ? -3.529 12.374 -48.730 1.00 12.92 226 GLU A N 1
ATOM 3243 C CA . GLU A 1 219 ? -4.500 12.881 -47.776 1.00 10.57 226 GLU A CA 1
ATOM 3244 C C . GLU A 1 219 ? -5.837 12.179 -47.957 1.00 13.68 226 GLU A C 1
ATOM 3245 O O . GLU A 1 219 ? -6.254 11.893 -49.086 1.00 15.27 226 GLU A O 1
ATOM 3257 N N . ILE A 1 220 ? -6.491 11.903 -46.834 1.00 9.48 227 ILE A N 1
ATOM 3258 C CA . ILE A 1 220 ? -7.830 11.330 -46.781 1.00 12.24 227 ILE A CA 1
ATOM 3259 C C . ILE A 1 220 ? -8.645 12.279 -45.914 1.00 12.89 227 ILE A C 1
ATOM 3260 O O . ILE A 1 220 ? -8.615 12.188 -44.681 1.00 13.58 227 ILE A O 1
ATOM 3276 N N . ASN A 1 221 ? -9.413 13.164 -46.542 1.00 14.48 228 ASN A N 1
ATOM 3277 C CA . ASN A 1 221 ? -10.300 14.075 -45.824 1.00 14.39 228 ASN A CA 1
ATOM 3278 C C . ASN A 1 221 ? -11.689 13.459 -45.901 1.00 19.24 228 ASN A C 1
ATOM 3279 O O . ASN A 1 221 ? -12.383 13.598 -46.910 1.00 18.57 228 ASN A O 1
ATOM 3290 N N . ALA A 1 222 ? -12.077 12.723 -44.857 1.00 15.93 229 ALA A N 1
ATOM 3291 C CA . ALA A 1 222 ? -13.198 11.798 -45.021 1.00 18.08 229 ALA A CA 1
ATOM 3292 C C . ALA A 1 222 ? -14.491 12.540 -45.342 1.00 22.96 229 ALA A C 1
ATOM 3293 O O . ALA A 1 222 ? -15.246 12.119 -46.233 1.00 22.19 229 ALA A O 1
ATOM 3300 N N . ALA A 1 223 ? -14.748 13.657 -44.659 0.72 14.54 230 ALA A N 1
ATOM 3301 C CA . ALA A 1 223 ? -16.015 14.359 -44.849 0.72 16.29 230 ALA A CA 1
ATOM 3302 C C . ALA A 1 223 ? -15.996 15.287 -46.057 0.72 20.79 230 ALA A C 1
ATOM 3303 O O . ALA A 1 223 ? -17.061 15.621 -46.587 0.72 21.88 230 ALA A O 1
ATOM 3310 N N . ASN A 1 224 ? -14.812 15.720 -46.500 1.00 20.62 231 ASN A N 1
ATOM 3311 C CA . ASN A 1 224 ? -14.662 16.692 -47.591 1.00 24.44 231 ASN A CA 1
ATOM 3312 C C . ASN A 1 224 ? -13.498 16.267 -48.493 1.00 30.41 231 ASN A C 1
ATOM 3313 O O . ASN A 1 224 ? -12.404 16.838 -48.435 1.00 24.49 231 ASN A O 1
ATOM 3324 N N . SER A 1 225 ? -13.748 15.262 -49.330 0.82 31.09 232 SER A N 1
ATOM 3325 C CA . SER A 1 225 ? -12.747 14.741 -50.256 0.82 30.85 232 SER A CA 1
ATOM 3326 C C . SER A 1 225 ? -12.082 15.843 -51.081 0.82 32.66 232 SER A C 1
ATOM 3327 O O . SER A 1 225 ? -12.637 16.925 -51.255 0.82 31.84 232 SER A O 1
ATOM 3335 N N . GLN A 1 227 ? -10.622 18.763 -50.054 0.65 20.80 234 GLN A N 1
ATOM 3336 C CA . GLN A 1 227 ? -10.172 19.932 -49.311 0.65 20.55 234 GLN A CA 1
ATOM 3337 C C . GLN A 1 227 ? -8.871 19.604 -48.594 0.65 17.02 234 GLN A C 1
ATOM 3338 O O . GLN A 1 227 ? -8.797 18.580 -47.906 0.65 11.65 234 GLN A O 1
ATOM 3352 N N . PRO A 1 228 ? -7.857 20.452 -48.744 0.76 19.58 235 PRO A N 1
ATOM 3353 C CA . PRO A 1 228 ? -6.619 20.245 -47.990 0.76 21.32 235 PRO A CA 1
ATOM 3354 C C . PRO A 1 228 ? -6.884 20.212 -46.497 0.76 20.08 235 PRO A C 1
ATOM 3355 O O . PRO A 1 228 ? -7.762 20.902 -45.983 0.76 19.27 235 PRO A O 1
ATOM 3366 N N . ILE A 1 229 ? -6.108 19.391 -45.797 1.00 16.28 236 ILE A N 1
ATOM 3367 C CA . ILE A 1 229 ? -6.346 19.158 -44.378 1.00 15.33 236 ILE A CA 1
ATOM 3368 C C . ILE A 1 229 ? -5.601 20.213 -43.560 1.00 15.49 236 ILE A C 1
ATOM 3369 O O . ILE A 1 229 ? -4.381 20.364 -43.672 1.00 16.51 236 ILE A O 1
ATOM 3385 N N . HIS A 1 230 ? -6.353 20.939 -42.739 1.00 16.87 237 HIS A N 1
ATOM 3386 C CA . HIS A 1 230 ? -5.823 21.951 -41.834 1.00 16.18 237 HIS A CA 1
ATOM 3387 C C . HIS A 1 230 ? -6.341 21.694 -40.425 1.00 15.20 237 HIS A C 1
ATOM 3388 O O . HIS A 1 230 ? -7.350 21.008 -40.223 1.00 16.42 237 HIS A O 1
ATOM 3402 N N . MET A 1 231 ? -5.653 22.289 -39.448 1.00 15.88 238 MET A N 1
ATOM 3403 C CA . MET A 1 231 ? -6.035 22.200 -38.048 1.00 15.85 238 MET A CA 1
ATOM 3404 C C . MET A 1 231 ? -5.480 23.398 -37.285 1.00 14.39 238 MET A C 1
ATOM 3405 O O . MET A 1 231 ? -4.614 24.130 -37.774 1.00 15.79 238 MET A O 1
ATOM 3419 N N . VAL A 1 232 ? -5.972 23.560 -36.061 1.00 13.27 239 VAL A N 1
ATOM 3420 C CA . VAL A 1 232 ? -5.404 24.479 -35.084 1.00 14.65 239 VAL A CA 1
ATOM 3421 C C . VAL A 1 232 ? -4.339 23.709 -34.316 1.00 16.83 239 VAL A C 1
ATOM 3422 O O . VAL A 1 232 ? -4.661 22.720 -33.653 1.00 16.80 239 VAL A O 1
ATOM 3435 N N . TYR A 1 233 ? -3.091 24.148 -34.407 1.00 15.89 240 TYR A N 1
ATOM 3436 C CA . TYR A 1 233 ? -2.006 23.454 -33.717 1.00 15.11 240 TYR A CA 1
ATOM 3437 C C . TYR A 1 233 ? -0.799 24.378 -33.594 1.00 14.35 240 TYR A C 1
ATOM 3438 O O . TYR A 1 233 ? -0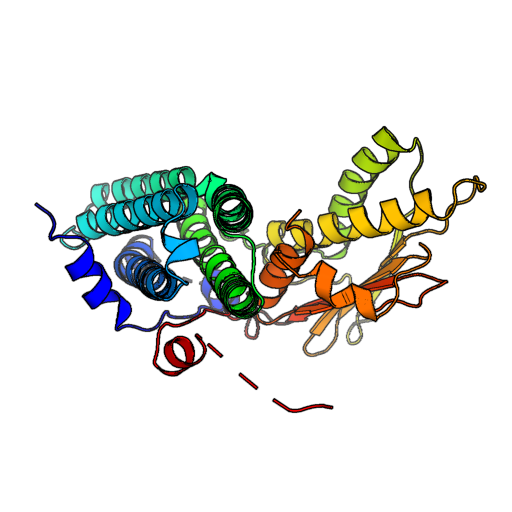.740 25.457 -34.188 1.00 17.92 240 TYR A O 1
ATOM 3456 N N . VAL A 1 234 ? 0.171 23.943 -32.789 1.00 13.15 241 VAL A N 1
ATOM 3457 C CA . VAL A 1 234 ? 1.453 24.608 -32.664 1.00 16.56 241 VAL A CA 1
ATOM 3458 C C . VAL A 1 234 ? 2.376 23.982 -33.705 1.00 13.74 241 VAL A C 1
ATOM 3459 O O . VAL A 1 234 ? 2.852 22.851 -33.487 1.00 13.07 241 VAL A O 1
ATOM 3472 N N . PRO A 1 235 ? 2.651 24.639 -34.839 1.00 14.40 242 PRO A N 1
ATOM 3473 C CA . PRO A 1 235 ? 3.411 23.954 -35.899 1.00 17.22 242 PRO A CA 1
ATOM 3474 C C . PRO A 1 235 ? 4.766 23.441 -35.444 1.00 15.30 242 PRO A C 1
ATOM 3475 O O . PRO A 1 235 ? 5.205 22.389 -35.919 1.00 13.16 242 PRO A O 1
ATOM 3486 N N . SER A 1 236 ? 5.451 24.155 -34.547 1.00 16.67 243 SER A N 1
ATOM 3487 C CA . SER A 1 236 ? 6.767 23.699 -34.106 1.00 17.17 243 SER A CA 1
ATOM 3488 C C . SER A 1 236 ? 6.687 22.335 -33.430 1.00 11.56 243 SER A C 1
ATOM 3489 O O . SER A 1 236 ? 7.607 21.521 -33.574 1.00 13.60 243 SER A O 1
ATOM 3497 N N . HIS A 1 237 ? 5.605 22.060 -32.690 1.00 13.66 244 HIS A N 1
ATOM 3498 C CA . HIS A 1 237 ? 5.467 20.763 -32.032 1.00 9.96 244 HIS A CA 1
ATOM 3499 C C . HIS A 1 237 ? 5.273 19.668 -33.072 1.00 8.82 244 HIS A C 1
ATOM 3500 O O . HIS A 1 237 ? 5.875 18.590 -32.985 1.00 9.57 244 HIS A O 1
ATOM 3514 N N . LEU A 1 238 ? 4.391 19.921 -34.045 1.00 10.77 245 LEU A N 1
ATOM 3515 C CA . LEU A 1 238 ? 4.154 18.945 -35.105 1.00 8.14 245 LEU A CA 1
ATOM 3516 C C . LEU A 1 238 ? 5.414 18.699 -35.913 1.00 7.76 245 LEU A C 1
ATOM 3517 O O . LEU A 1 238 ? 5.761 17.548 -36.218 1.00 9.20 245 LEU A O 1
ATOM 3533 N N . TYR A 1 239 ? 6.132 19.769 -36.250 1.00 8.82 246 TYR A N 1
ATOM 3534 C CA . TYR A 1 239 ? 7.410 19.641 -36.929 1.00 11.08 246 TYR A CA 1
ATOM 3535 C C . TYR A 1 239 ? 8.373 18.778 -36.126 1.00 10.20 246 TYR A C 1
ATOM 3536 O O . TYR A 1 239 ? 9.001 17.866 -36.670 1.00 9.83 246 TYR A O 1
ATOM 3554 N N . HIS A 1 240 ? 8.467 19.029 -34.820 1.00 10.09 247 HIS A N 1
ATOM 3555 C CA . HIS A 1 240 ? 9.398 18.273 -33.981 1.00 12.89 247 HIS A CA 1
ATOM 3556 C C . HIS A 1 240 ? 9.123 16.778 -34.089 1.00 9.22 247 HIS A C 1
ATOM 3557 O O . HIS A 1 240 ? 10.045 15.974 -34.293 1.00 10.11 247 HIS A O 1
ATOM 3571 N N . MET A 1 241 ? 7.848 16.394 -33.975 1.00 8.39 248 MET A N 1
ATOM 3572 C CA . MET A 1 241 ? 7.492 14.981 -34.022 1.00 6.19 248 MET A CA 1
ATOM 3573 C C . MET A 1 241 ? 7.838 14.388 -35.382 1.00 7.70 248 MET A C 1
ATOM 3574 O O . MET A 1 241 ? 8.412 13.302 -35.477 1.00 8.58 248 MET A O 1
ATOM 3588 N N . LEU A 1 242 ? 7.436 15.071 -36.454 1.00 7.49 249 LEU A N 1
ATOM 3589 C CA . LEU A 1 242 ? 7.640 14.528 -37.793 1.00 6.52 249 LEU A CA 1
ATOM 3590 C C . LEU A 1 242 ? 9.121 14.459 -38.155 1.00 7.33 249 LEU A C 1
ATOM 3591 O O . LEU A 1 242 ? 9.554 13.526 -38.838 1.00 7.34 249 LEU A O 1
ATOM 3607 N N . PHE A 1 243 ? 9.915 15.450 -37.734 1.00 8.97 250 PHE A N 1
ATOM 3608 C CA . PHE A 1 243 ? 11.348 15.422 -38.006 1.00 9.17 250 PHE A CA 1
ATOM 3609 C C . PHE A 1 243 ? 12.003 14.206 -37.358 1.00 7.15 250 PHE A C 1
ATOM 3610 O O . PHE A 1 243 ? 12.754 13.469 -38.003 1.00 7.85 250 PHE A O 1
ATOM 3627 N N . GLU A 1 244 ? 11.681 13.943 -36.087 1.00 7.77 251 GLU A N 1
ATOM 3628 C CA . GLU A 1 244 ? 12.220 12.758 -35.430 1.00 7.98 251 GLU A CA 1
ATOM 3629 C C . GLU A 1 244 ? 11.799 11.481 -36.149 1.00 6.11 251 GLU A C 1
ATOM 3630 O O . GLU A 1 244 ? 12.625 10.592 -36.390 1.00 8.65 251 GLU A O 1
ATOM 3642 N N . LEU A 1 245 ? 10.520 11.381 -36.529 1.00 6.20 252 LEU A N 1
ATOM 3643 C CA . LEU A 1 245 ? 10.077 10.180 -37.227 1.00 5.91 252 LEU A CA 1
ATOM 3644 C C . LEU A 1 245 ? 10.760 10.012 -38.586 1.00 6.34 252 LEU A C 1
ATOM 3645 O O . LEU A 1 245 ? 11.156 8.900 -38.954 1.00 6.45 252 LEU A O 1
ATOM 3661 N N . PHE A 1 246 ? 10.931 11.108 -39.344 1.00 6.30 253 PHE A N 1
ATOM 3662 C CA . PHE A 1 246 ? 11.627 11.009 -40.630 1.00 6.54 253 PHE A CA 1
ATOM 3663 C C . PHE A 1 246 ? 13.083 10.575 -40.455 1.00 7.01 253 PHE A C 1
ATOM 3664 O O . PHE A 1 246 ? 13.585 9.757 -41.227 1.00 7.88 253 PHE A O 1
ATOM 3681 N N . LYS A 1 247 ? 13.777 11.089 -39.439 1.00 8.33 254 LYS A N 1
ATOM 3682 C CA . LYS A 1 247 ? 15.165 10.677 -39.242 1.00 6.66 254 LYS A CA 1
ATOM 3683 C C . LYS A 1 247 ? 15.259 9.171 -39.049 1.00 6.51 254 LYS A C 1
ATOM 3684 O O . LYS A 1 247 ? 16.113 8.505 -39.641 1.00 8.17 254 LYS A O 1
ATOM 3703 N N . ASN A 1 248 ? 14.394 8.612 -38.206 1.00 6.53 255 ASN A N 1
ATOM 3704 C CA . ASN A 1 248 ? 14.410 7.179 -37.980 1.00 7.67 255 ASN A CA 1
ATOM 3705 C C . ASN A 1 248 ? 14.036 6.404 -39.242 1.00 6.64 255 ASN A C 1
ATOM 3706 O O . ASN A 1 248 ? 14.667 5.396 -39.568 1.00 8.45 255 ASN A O 1
ATOM 3717 N N . ALA A 1 249 ? 12.958 6.809 -39.922 1.00 7.58 256 ALA A N 1
ATOM 3718 C CA . ALA A 1 249 ? 12.524 6.106 -41.125 1.00 6.71 256 ALA A CA 1
ATOM 3719 C C . ALA A 1 249 ? 13.573 6.164 -42.232 1.00 6.83 256 ALA A C 1
ATOM 3720 O O . ALA A 1 249 ? 13.791 5.166 -42.935 1.00 8.85 256 ALA A O 1
ATOM 3727 N N . MET A 1 250 ? 14.232 7.320 -42.402 1.00 7.81 257 MET A N 1
ATOM 3728 C CA . MET A 1 250 ? 15.267 7.434 -43.428 1.00 8.63 257 MET A CA 1
ATOM 3729 C C . MET A 1 250 ? 16.480 6.586 -43.097 1.00 7.26 257 MET A C 1
ATOM 3730 O O . MET A 1 250 ? 16.990 5.868 -43.967 1.00 10.23 257 MET A O 1
ATOM 3744 N N . ARG A 1 251 ? 16.952 6.642 -41.857 1.00 8.94 258 ARG A N 1
ATOM 3745 C CA . ARG A 1 251 ? 18.091 5.829 -41.462 1.00 10.54 258 ARG A CA 1
ATOM 3746 C C . ARG A 1 251 ? 17.789 4.351 -41.667 1.00 8.42 258 ARG A C 1
ATOM 3747 O O . ARG A 1 251 ? 18.587 3.616 -42.240 1.00 10.71 258 ARG A O 1
ATOM 3768 N N . ALA A 1 252 ? 16.604 3.903 -41.240 1.00 7.94 259 ALA A N 1
ATOM 3769 C CA . ALA A 1 252 ? 16.242 2.506 -41.451 1.00 7.52 259 ALA A CA 1
ATOM 3770 C C . ALA A 1 252 ? 16.270 2.140 -42.929 1.00 9.20 259 ALA A C 1
ATOM 3771 O O . ALA A 1 252 ? 16.784 1.078 -43.317 1.00 9.49 259 ALA A O 1
ATOM 3778 N N . THR A 1 253 ? 15.696 2.994 -43.771 1.00 8.86 260 THR A N 1
ATOM 3779 C CA . THR A 1 253 ? 15.576 2.683 -45.184 1.00 8.23 260 THR A CA 1
ATOM 3780 C C . THR A 1 253 ? 16.955 2.588 -45.828 1.00 9.14 260 THR A C 1
ATOM 3781 O O . THR A 1 253 ? 17.259 1.604 -46.509 1.00 11.88 260 THR A O 1
ATOM 3792 N N . VAL A 1 254 ? 17.823 3.567 -45.568 1.00 9.78 261 VAL A N 1
ATOM 3793 C CA . VAL A 1 254 ? 19.138 3.546 -46.217 1.00 8.31 261 VAL A CA 1
ATOM 3794 C C . VAL A 1 254 ? 19.981 2.388 -45.695 1.00 11.94 261 VAL A C 1
ATOM 3795 O O . VAL A 1 254 ? 20.624 1.673 -46.477 1.00 14.81 261 VAL A O 1
ATOM 3808 N N . GLU A 1 255 ? 20.011 2.180 -44.378 1.00 11.14 262 GLU A N 1
ATOM 3809 C CA . GLU A 1 255 ? 20.878 1.152 -43.819 1.00 12.36 262 GLU A CA 1
ATOM 3810 C C . GLU A 1 255 ? 20.401 -0.256 -44.143 1.00 12.77 262 GLU A C 1
ATOM 3811 O O . GLU A 1 255 ? 21.211 -1.194 -44.158 1.00 15.54 262 GLU A O 1
ATOM 3823 N N . SER A 1 256 ? 19.111 -0.438 -44.408 1.00 11.73 263 SER A N 1
ATOM 3824 C CA . SER A 1 256 ? 18.623 -1.748 -44.797 1.00 11.60 263 SER A CA 1
ATOM 3825 C C . SER A 1 256 ? 18.741 -1.998 -46.291 1.00 11.80 263 SER A C 1
ATOM 3826 O O . SER A 1 256 ? 18.351 -3.078 -46.764 1.00 12.08 263 SER A O 1
ATOM 3834 N N . HIS A 1 257 ? 19.261 -1.032 -47.062 1.00 15.38 264 HIS A N 1
ATOM 3835 C CA . HIS A 1 257 ? 19.346 -1.153 -48.516 1.00 14.40 264 HIS A CA 1
ATOM 3836 C C . HIS A 1 257 ? 20.758 -0.842 -49.001 1.00 18.73 264 HIS A C 1
ATOM 3837 O O . HIS A 1 257 ? 20.948 -0.155 -50.007 1.00 18.67 264 HIS A O 1
ATOM 3851 N N . GLU A 1 258 ? 21.765 -1.329 -48.280 1.00 15.14 265 GLU A N 1
ATOM 3852 C CA . GLU A 1 258 ? 23.133 -0.928 -48.604 1.00 20.58 265 GLU A CA 1
ATOM 3853 C C . GLU A 1 258 ? 23.559 -1.402 -49.984 1.00 22.63 265 GLU A C 1
ATOM 3854 O O . GLU A 1 258 ? 24.405 -0.756 -50.621 1.00 34.57 265 GLU A O 1
ATOM 3866 N N . SER A 1 259 ? 22.969 -2.477 -50.486 1.00 22.03 266 SER A N 1
ATOM 3867 C CA . SER A 1 259 ? 23.305 -2.976 -51.819 1.00 26.91 266 SER A CA 1
ATOM 3868 C C . SER A 1 259 ? 22.366 -2.496 -52.918 1.00 33.85 266 SER A C 1
ATOM 3869 O O . SER A 1 259 ? 22.443 -3.008 -54.039 1.00 40.47 266 SER A O 1
ATOM 3877 N N . SER A 1 260 ? 21.491 -1.535 -52.644 1.00 19.87 267 SER A N 1
ATOM 3878 C CA . SER A 1 260 ? 20.528 -1.071 -53.633 1.00 25.74 267 SER A CA 1
ATOM 3879 C C . SER A 1 260 ? 20.760 0.403 -53.919 1.00 27.71 267 SER A C 1
ATOM 3880 O O . SER A 1 260 ? 21.093 1.185 -53.018 1.00 38.44 267 SER A O 1
ATOM 3888 N N . LEU A 1 261 ? 20.603 0.765 -55.190 1.00 20.61 268 LEU A N 1
ATOM 3889 C CA . LEU A 1 261 ? 20.556 2.165 -55.561 1.00 22.60 268 LEU A CA 1
ATOM 3890 C C . LEU A 1 261 ? 19.146 2.709 -55.519 1.00 22.88 268 LEU A C 1
ATOM 3891 O O . LEU A 1 261 ? 18.972 3.924 -5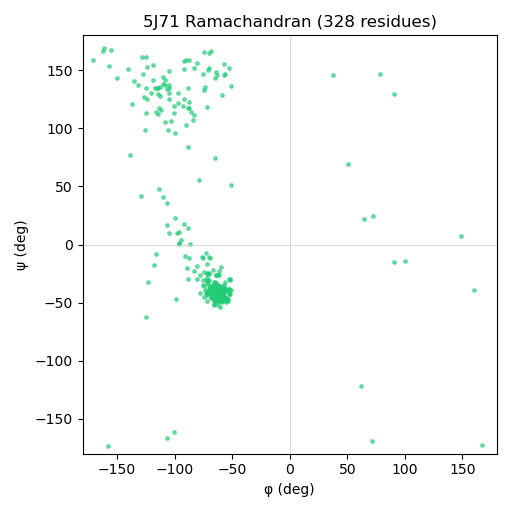5.428 1.00 21.15 268 LEU A O 1
ATOM 3907 N N . ILE A 1 262 ? 18.139 1.838 -55.566 1.00 17.33 269 ILE A N 1
ATOM 3908 C CA . ILE A 1 262 ? 16.743 2.247 -55.548 1.00 13.59 269 ILE A CA 1
ATOM 3909 C C . ILE A 1 262 ? 16.288 2.123 -54.101 1.00 16.32 269 ILE A C 1
ATOM 3910 O O . ILE A 1 262 ? 16.414 1.048 -53.499 1.00 19.02 269 ILE A O 1
ATOM 3926 N N . LEU A 1 263 ? 15.834 3.222 -53.535 1.00 14.13 270 LEU A N 1
ATOM 3927 C CA . LEU A 1 263 ? 15.362 3.211 -52.158 1.00 12.97 270 LEU A CA 1
ATOM 3928 C C . LEU A 1 263 ? 13.852 3.264 -52.148 1.00 12.50 270 LEU A C 1
ATOM 3929 O O . LEU A 1 263 ? 13.263 4.088 -52.864 1.00 15.14 270 LEU A O 1
ATOM 3945 N N . PRO A 1 264 ? 13.178 2.446 -51.346 1.00 10.54 271 PRO A N 1
ATOM 3946 C CA . PRO A 1 264 ? 11.732 2.609 -51.236 1.00 10.69 271 PRO A CA 1
ATOM 3947 C C . PRO A 1 264 ? 11.416 3.950 -50.607 1.00 12.26 271 PRO A C 1
ATOM 3948 O O . PRO A 1 264 ? 12.125 4.389 -49.692 1.00 13.14 271 PRO A O 1
ATOM 3959 N N . PRO A 1 265 ? 10.355 4.617 -51.053 1.00 9.96 272 PRO A N 1
ATOM 3960 C CA . PRO A 1 265 ? 9.997 5.909 -50.484 1.00 9.81 272 PRO A CA 1
ATOM 3961 C C . PRO A 1 265 ? 9.469 5.759 -49.070 1.00 9.52 272 PRO A C 1
ATOM 3962 O O . PRO A 1 265 ? 9.129 4.668 -48.608 1.00 12.19 272 PRO A O 1
ATOM 3973 N N . ILE A 1 266 ? 9.433 6.876 -48.389 1.00 7.94 273 ILE A N 1
ATOM 3974 C CA . ILE A 1 266 ? 8.656 6.993 -47.159 1.00 7.14 273 ILE A CA 1
ATOM 3975 C C . ILE A 1 266 ? 7.274 7.499 -47.529 1.00 10.53 273 ILE A C 1
ATOM 3976 O O . ILE A 1 266 ? 7.128 8.532 -48.200 1.00 10.76 273 ILE A O 1
ATOM 3992 N N . LYS A 1 267 ? 6.249 6.757 -47.116 1.00 7.01 274 LYS A N 1
ATOM 3993 C CA . LYS A 1 267 ? 4.868 7.086 -47.437 1.00 7.10 274 LYS A CA 1
ATOM 3994 C C . LYS A 1 267 ? 4.165 7.658 -46.220 1.00 9.95 274 LYS A C 1
ATOM 3995 O O . LYS A 1 267 ? 4.162 7.030 -45.155 1.00 11.89 274 LYS A O 1
ATOM 4014 N N . VAL A 1 268 ? 3.587 8.843 -46.369 1.00 8.08 275 VAL A N 1
ATOM 4015 C CA . VAL A 1 268 ? 2.837 9.491 -45.301 1.00 7.83 275 VAL A CA 1
ATOM 4016 C C . VAL A 1 268 ? 1.380 9.598 -45.709 1.00 11.12 275 VAL A C 1
ATOM 4017 O O . VAL A 1 268 ? 1.074 10.063 -46.809 1.00 11.07 275 VAL A O 1
ATOM 4030 N N . MET A 1 269 ? 0.490 9.161 -44.836 1.00 7.00 276 MET A N 1
ATOM 4031 C CA A MET A 1 269 ? -0.940 9.390 -44.998 0.72 7.19 276 MET A CA 1
ATOM 4032 C CA B MET A 1 269 ? -0.936 9.391 -45.002 0.28 11.46 276 MET A CA 1
ATOM 4033 C C . MET A 1 269 ? -1.403 10.362 -43.934 1.00 9.58 276 MET A C 1
ATOM 4034 O O . MET A 1 269 ? -1.129 10.166 -42.744 1.00 9.51 276 MET A O 1
ATOM 4061 N N . VAL A 1 270 ? -2.134 11.388 -44.354 1.00 9.25 277 VAL A N 1
ATOM 4062 C CA . VAL A 1 270 ? -2.764 12.320 -43.438 1.00 8.69 277 VAL A CA 1
ATOM 4063 C C . VAL A 1 270 ? -4.256 12.084 -43.559 1.00 11.57 277 VAL A C 1
ATOM 4064 O O . VAL A 1 270 ? -4.821 12.300 -44.637 1.00 11.82 277 VAL A O 1
ATOM 4077 N N . ALA A 1 271 ? -4.890 11.628 -42.477 1.00 8.10 278 ALA A N 1
ATOM 4078 C CA . ALA A 1 271 ? -6.322 11.335 -42.470 1.00 7.90 278 ALA A CA 1
ATOM 4079 C C . ALA A 1 271 ? -7.036 12.277 -41.521 1.00 11.82 278 ALA A C 1
ATOM 4080 O O . ALA A 1 271 ? -6.594 12.496 -40.390 1.00 10.33 278 ALA A O 1
ATOM 4087 N N . LEU A 1 272 ? -8.165 12.827 -41.977 1.00 10.04 279 LEU A N 1
ATOM 4088 C CA . LEU A 1 272 ? -9.000 13.669 -41.151 1.00 10.26 279 LEU A CA 1
ATOM 4089 C C . LEU A 1 272 ? -10.340 12.977 -40.973 1.00 12.74 279 LEU A C 1
ATOM 4090 O O . LEU A 1 272 ? -11.094 12.802 -41.942 1.00 12.40 279 LEU A O 1
ATOM 4106 N N . GLY A 1 273 ? -10.618 12.583 -39.734 1.00 11.31 280 GLY A N 1
ATOM 4107 C CA . GLY A 1 273 ? -11.891 12.024 -39.350 1.00 12.68 280 GLY A CA 1
ATOM 4108 C C . GLY A 1 273 ? -12.720 12.992 -38.531 1.00 12.70 280 GLY A C 1
ATOM 4109 O O . GLY A 1 273 ? -12.424 14.184 -38.424 1.00 15.16 280 GLY A O 1
ATOM 4113 N N . GLU A 1 274 ? -13.771 12.444 -37.912 1.00 14.49 281 GLU A N 1
ATOM 4114 C CA . GLU A 1 274 ? -14.680 13.284 -37.143 1.00 17.29 281 GLU A CA 1
ATOM 4115 C C . GLU A 1 274 ? -14.030 13.782 -35.872 1.00 15.07 281 GLU A C 1
ATOM 4116 O O . GLU A 1 274 ? -14.314 14.900 -35.426 1.00 14.69 281 GLU A O 1
ATOM 4128 N N . GLU A 1 275 ? -13.139 12.976 -35.293 1.00 10.29 282 GLU A N 1
ATOM 4129 C CA . GLU A 1 275 ? -12.506 13.278 -34.025 1.00 9.95 282 GLU A CA 1
ATOM 4130 C C . GLU A 1 275 ? -10.986 13.299 -34.105 1.00 9.49 282 GLU A C 1
ATOM 4131 O O . GLU A 1 275 ? -10.359 14.086 -33.372 1.00 11.59 282 GLU A O 1
ATOM 4143 N N . ASP A 1 276 ? -10.388 12.487 -34.970 1.00 9.26 283 ASP A N 1
ATOM 4144 C CA . ASP A 1 276 ? -8.937 12.346 -35.047 1.00 8.96 283 ASP A CA 1
ATOM 4145 C C . ASP A 1 276 ? -8.392 12.958 -36.325 1.00 9.39 283 ASP A C 1
ATOM 4146 O O . ASP A 1 276 ? -8.982 12.809 -37.403 1.00 9.60 283 ASP A O 1
ATOM 4155 N N . LEU A 1 277 ? -7.198 13.555 -36.221 1.00 7.78 284 LEU A N 1
ATOM 4156 C CA . LEU A 1 277 ? -6.375 13.854 -37.371 1.00 7.79 284 LEU A CA 1
ATOM 4157 C C . LEU A 1 277 ? -5.157 12.975 -37.172 1.00 9.30 284 LEU A C 1
ATOM 4158 O O . LEU A 1 277 ? -4.437 13.138 -36.180 1.00 9.22 284 LEU A O 1
ATOM 4174 N N . SER A 1 278 ? -5.014 11.987 -38.039 1.00 7.19 285 SER A N 1
ATOM 4175 C CA . SER A 1 278 ? -4.013 10.934 -37.909 1.00 6.80 285 SER A CA 1
ATOM 4176 C C . SER A 1 278 ? -2.977 11.065 -39.015 1.00 7.78 285 SER A C 1
ATOM 4177 O O . SER A 1 278 ? -3.322 11.247 -40.184 1.00 8.78 285 SER A O 1
ATOM 4185 N N . ILE A 1 279 ? -1.700 10.929 -38.656 1.00 6.56 286 ILE A N 1
ATOM 4186 C CA . ILE A 1 279 ? -0.588 11.009 -39.610 1.00 6.57 286 ILE A CA 1
ATOM 4187 C C . ILE A 1 279 ? 0.223 9.738 -39.491 1.00 8.21 286 ILE A C 1
ATOM 4188 O O . ILE A 1 279 ? 0.900 9.527 -38.470 1.00 8.19 286 ILE A O 1
ATOM 4204 N N . LYS A 1 280 ? 0.214 8.919 -40.534 1.00 6.29 287 LYS A N 1
ATOM 4205 C CA . LYS A 1 280 ? 0.971 7.676 -40.558 1.00 6.08 287 LYS A CA 1
ATOM 4206 C C . LYS A 1 280 ? 2.195 7.850 -41.441 1.00 7.26 287 LYS A C 1
ATOM 4207 O O . LYS A 1 280 ? 2.080 8.294 -42.584 1.00 8.86 287 LYS A O 1
ATOM 4226 N N . MET A 1 281 ? 3.348 7.460 -40.919 1.00 5.99 288 MET A N 1
ATOM 4227 C CA . MET A 1 281 ? 4.593 7.407 -41.673 1.00 6.07 288 MET A CA 1
ATOM 4228 C C . MET A 1 281 ? 5.014 5.948 -41.812 1.00 7.78 288 MET A C 1
ATOM 4229 O O . MET A 1 281 ? 5.273 5.264 -40.808 1.00 6.48 288 MET A O 1
ATOM 4243 N N . SER A 1 282 ? 5.079 5.470 -43.055 1.00 6.42 289 SER A N 1
ATOM 4244 C CA . SER A 1 282 ? 5.378 4.078 -43.363 1.00 6.10 289 SER A CA 1
ATOM 4245 C C . SER A 1 282 ? 6.719 3.961 -44.056 1.00 7.97 289 SER A C 1
ATOM 4246 O O . SER A 1 282 ? 6.940 4.612 -45.076 1.00 9.11 289 SER A O 1
ATOM 4254 N N . ASP A 1 283 ? 7.584 3.101 -43.539 1.00 7.33 290 ASP A N 1
ATOM 4255 C CA . ASP A 1 283 ? 8.849 2.821 -44.186 1.00 7.59 290 ASP A CA 1
ATOM 4256 C C . ASP A 1 283 ? 9.005 1.325 -44.438 1.00 8.71 290 ASP A C 1
ATOM 4257 O O . ASP A 1 283 ? 8.305 0.489 -43.849 1.00 7.64 290 ASP A O 1
ATOM 4266 N N . ARG A 1 284 ? 9.926 1.012 -45.356 1.00 8.08 291 ARG A N 1
ATOM 4267 C CA . ARG A 1 284 ? 10.330 -0.357 -45.662 1.00 8.89 291 ARG A CA 1
ATOM 4268 C C . ARG A 1 284 ? 11.782 -0.541 -45.245 1.00 9.90 291 ARG A C 1
ATOM 4269 O O . ARG A 1 284 ? 12.601 -1.054 -46.019 1.00 12.20 291 ARG A O 1
ATOM 4290 N N . GLY A 1 285 ? 12.115 -0.114 -44.028 1.00 7.08 292 GLY A N 1
ATOM 4291 C CA . GLY A 1 285 ? 13.444 -0.171 -43.472 1.00 8.83 292 GLY A CA 1
ATOM 4292 C C . GLY A 1 285 ? 13.812 -1.432 -42.735 1.00 10.40 292 GLY A C 1
ATOM 4293 O O . GLY A 1 285 ? 14.831 -1.443 -42.029 1.00 10.52 292 GLY A O 1
ATOM 4297 N N . GLY A 1 286 ? 13.031 -2.492 -42.887 1.00 7.44 293 GLY A N 1
ATOM 4298 C CA . GLY A 1 286 ? 13.337 -3.775 -42.307 1.00 10.77 293 GLY A CA 1
ATOM 4299 C C . GLY A 1 286 ? 12.783 -4.012 -40.915 1.00 9.20 293 GLY A C 1
ATOM 4300 O O . GLY A 1 286 ? 12.807 -5.162 -40.437 1.00 9.81 293 GLY A O 1
ATOM 4304 N N . GLY A 1 287 ? 12.345 -2.970 -40.235 1.00 7.89 294 GLY A N 1
ATOM 4305 C CA . GLY A 1 287 ? 11.665 -3.107 -38.965 1.00 8.10 294 GLY A CA 1
ATOM 4306 C C . GLY A 1 287 ? 12.561 -3.521 -37.815 1.00 9.43 294 GLY A C 1
ATOM 4307 O O . GLY A 1 287 ? 13.797 -3.534 -37.886 1.00 11.18 294 GLY A O 1
ATOM 4311 N N . VAL A 1 288 ? 11.886 -3.871 -36.723 1.00 8.08 295 VAL A N 1
ATOM 4312 C CA . VAL A 1 288 ? 12.518 -4.188 -35.450 1.00 10.68 295 VAL A CA 1
ATOM 4313 C C . VAL A 1 288 ? 11.608 -5.196 -34.762 1.00 11.50 295 VAL A C 1
ATOM 4314 O O . VAL A 1 288 ? 10.390 -5.107 -34.922 1.00 10.07 295 VAL A O 1
ATOM 4327 N N . PRO A 1 289 ? 12.131 -6.184 -34.044 1.00 10.13 296 PRO A N 1
ATOM 4328 C CA . PRO A 1 289 ? 11.257 -7.102 -33.307 1.00 8.55 296 PRO A CA 1
ATOM 4329 C C . PRO A 1 289 ? 10.465 -6.409 -32.216 1.00 7.04 296 PRO A C 1
ATOM 4330 O O . PRO A 1 289 ? 10.885 -5.416 -31.619 1.00 10.77 296 PRO A O 1
ATOM 4341 N N . LEU A 1 290 ? 9.277 -6.947 -31.988 1.00 9.61 297 LEU A N 1
ATOM 4342 C CA . LEU A 1 290 ? 8.357 -6.365 -31.025 1.00 8.71 297 LEU A CA 1
ATOM 4343 C C . LEU A 1 290 ? 9.018 -6.171 -29.664 1.00 9.60 297 LEU A C 1
ATOM 4344 O O . LEU A 1 290 ? 8.771 -5.168 -28.984 1.00 10.34 297 LEU A O 1
ATOM 4360 N N . ARG A 1 291 ? 9.853 -7.131 -29.260 1.00 11.96 298 ARG A N 1
ATOM 4361 C CA . ARG A 1 291 ? 10.552 -7.068 -27.975 1.00 12.71 298 ARG A CA 1
ATOM 4362 C C . ARG A 1 291 ? 11.279 -5.759 -27.782 1.00 14.39 298 ARG A C 1
ATOM 4363 O O . ARG A 1 291 ? 11.446 -5.306 -26.640 1.00 15.45 298 ARG A O 1
ATOM 4384 N N . LYS A 1 292 ? 11.745 -5.150 -28.864 1.00 12.38 299 LYS A N 1
ATOM 4385 C CA . LYS A 1 292 ? 12.577 -3.962 -28.787 1.00 17.13 299 LYS A CA 1
ATOM 4386 C C . LYS A 1 292 ? 11.799 -2.662 -28.949 1.00 20.51 299 LYS A C 1
ATOM 4387 O O . LYS A 1 292 ? 12.401 -1.593 -28.910 1.00 18.31 299 LYS A O 1
ATOM 4406 N N . ILE A 1 293 ? 10.484 -2.720 -29.131 1.00 14.15 300 ILE A N 1
ATOM 4407 C CA . ILE A 1 293 ? 9.720 -1.492 -29.366 1.00 16.93 300 ILE A CA 1
ATOM 4408 C C . ILE A 1 293 ? 9.709 -0.613 -28.122 1.00 22.23 300 ILE A C 1
ATOM 4409 O O . ILE A 1 293 ? 9.912 0.603 -28.204 1.00 19.30 300 ILE A O 1
ATOM 4425 N N . GLU A 1 294 ? 9.479 -1.216 -26.951 1.00 17.62 301 GLU A N 1
ATOM 4426 C CA . GLU A 1 294 ? 9.366 -0.442 -25.713 1.00 23.65 301 GLU A CA 1
ATOM 4427 C C . GLU A 1 294 ? 10.633 0.358 -25.449 1.00 22.67 301 GLU A C 1
ATOM 4428 O O . GLU A 1 294 ? 10.563 1.522 -25.027 1.00 30.75 301 GLU A O 1
ATOM 4440 N N . ARG A 1 295 ? 11.796 -0.246 -25.704 0.77 15.65 302 ARG A N 1
ATOM 4441 C CA . ARG A 1 295 ? 13.070 0.431 -25.513 0.77 17.18 302 ARG A CA 1
ATOM 4442 C C . ARG A 1 295 ? 13.133 1.758 -26.232 0.77 11.39 302 ARG A C 1
ATOM 4443 O O . ARG A 1 295 ? 13.877 2.652 -25.820 0.77 14.18 302 ARG A O 1
ATOM 4464 N N . LEU A 1 296 ? 12.413 1.885 -27.348 1.00 18.20 303 LEU A N 1
ATOM 4465 C CA . LEU A 1 296 ? 12.509 3.103 -28.130 1.00 18.57 303 LEU A CA 1
ATOM 4466 C C . LEU A 1 296 ? 11.935 4.290 -27.383 1.00 10.25 303 LEU A C 1
ATOM 4467 O O . LEU A 1 296 ? 12.297 5.431 -27.698 1.00 14.65 303 LEU A O 1
ATOM 4483 N N . PHE A 1 297 ? 11.063 4.048 -26.411 1.00 13.22 304 PHE A N 1
ATOM 4484 C CA . PHE A 1 297 ? 10.512 5.133 -25.608 1.00 13.29 304 PHE A CA 1
ATOM 4485 C C . PHE A 1 297 ? 11.114 5.196 -24.224 1.00 13.19 304 PHE A C 1
ATOM 4486 O O . PHE A 1 297 ? 10.613 5.946 -23.377 1.00 12.83 304 PHE A O 1
ATOM 4503 N N . SER A 1 298 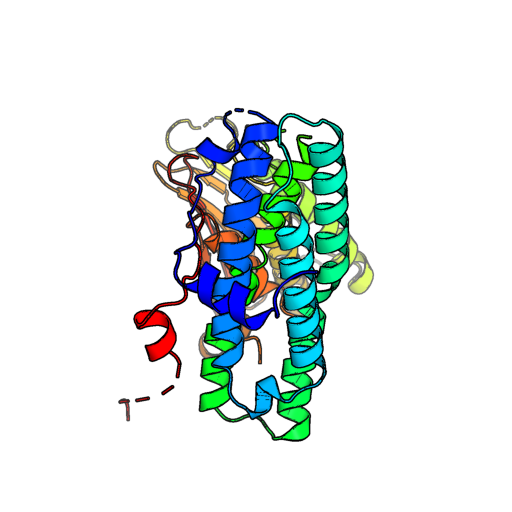? 12.178 4.429 -23.989 1.00 12.53 305 SER A N 1
ATOM 4504 C CA . SER A 1 298 ? 12.822 4.347 -22.683 1.00 17.18 305 SER A CA 1
ATOM 4505 C C . SER A 1 298 ? 13.892 5.408 -22.527 1.00 20.48 305 SER A C 1
ATOM 4506 O O . SER A 1 298 ? 14.728 5.607 -23.413 1.00 18.95 305 SER A O 1
ATOM 4514 N N . TYR A 1 299 ? 13.897 6.060 -21.378 1.00 13.80 306 TYR A N 1
ATOM 4515 C CA . TYR A 1 299 ? 14.937 7.034 -21.124 1.00 14.32 306 TYR A CA 1
ATOM 4516 C C . TYR A 1 299 ? 16.239 6.340 -20.742 1.00 20.25 306 TYR A C 1
ATOM 4517 O O . TYR A 1 299 ? 17.311 6.913 -20.926 1.00 31.78 306 TYR A O 1
ATOM 4535 N N . MET A 1 300 ? 16.149 5.144 -20.190 0.76 14.02 307 MET A N 1
ATOM 4536 C CA . MET A 1 300 ? 17.336 4.435 -19.735 0.76 15.04 307 MET A CA 1
ATOM 4537 C C . MET A 1 300 ? 18.035 3.800 -20.925 0.76 28.39 307 MET A C 1
ATOM 4538 O O . MET A 1 300 ? 19.247 3.907 -21.066 0.76 33.80 307 MET A O 1
ATOM 4552 N N . GLY A 1 320 ? 19.607 10.646 -26.829 0.67 38.62 327 GLY A N 1
ATOM 4553 C CA . GLY A 1 320 ? 18.576 10.411 -27.819 0.67 32.78 327 GLY A CA 1
ATOM 4554 C C . GLY A 1 320 ? 17.191 10.232 -27.222 0.67 26.82 327 GLY A C 1
ATOM 4555 O O . GLY A 1 320 ? 16.639 9.135 -27.245 0.67 25.17 327 GLY A O 1
ATOM 4558 N N . TYR A 1 321 ? 16.628 11.310 -26.672 1.00 31.04 328 TYR A N 1
ATOM 4559 C CA . TYR A 1 321 ? 15.261 11.298 -26.163 1.00 22.87 328 TYR A CA 1
ATOM 4560 C C . TYR A 1 321 ? 14.258 11.725 -27.219 1.00 18.20 328 TYR A C 1
ATOM 4561 O O . TYR A 1 321 ? 13.120 12.082 -26.870 1.00 13.02 328 TYR A O 1
ATOM 4579 N N . GLY A 1 322 ? 14.663 11.690 -28.493 1.00 20.47 329 GLY A N 1
ATOM 4580 C CA . GLY A 1 322 ? 13.817 12.187 -29.557 1.00 18.73 329 GLY A CA 1
ATOM 4581 C C . GLY A 1 322 ? 12.450 11.527 -29.583 1.00 13.29 329 GLY A C 1
ATOM 4582 O O . GLY A 1 322 ? 11.431 12.213 -29.673 1.00 13.53 329 GLY A O 1
ATOM 4586 N N . LEU A 1 323 ? 12.406 10.189 -29.527 1.00 12.84 330 LEU A N 1
ATOM 4587 C CA . LEU A 1 323 ? 11.106 9.526 -29.628 1.00 10.29 330 LEU A CA 1
ATOM 4588 C C . LEU A 1 323 ? 10.264 9.720 -28.382 1.00 9.44 330 LEU A C 1
ATOM 4589 O O . LEU A 1 323 ? 9.074 10.063 -28.514 1.00 9.16 330 LEU A O 1
ATOM 4605 N N . PRO A 1 324 ? 10.763 9.503 -27.160 1.00 10.06 331 PRO A N 1
ATOM 4606 C CA . PRO A 1 324 ? 9.874 9.750 -26.019 1.00 8.93 331 PRO A CA 1
ATOM 4607 C C . PRO A 1 324 ? 9.376 11.185 -25.921 1.00 6.39 331 PRO A C 1
ATOM 4608 O O . PRO A 1 324 ? 8.185 11.385 -25.624 1.00 8.25 331 PRO A O 1
ATOM 4619 N N . ILE A 1 325 ? 10.219 12.190 -26.184 1.00 9.29 332 ILE A N 1
ATOM 4620 C CA . ILE A 1 325 ? 9.748 13.574 -26.127 1.00 9.17 332 ILE A CA 1
ATOM 4621 C C . ILE A 1 325 ? 8.742 13.851 -27.242 1.00 8.62 332 ILE A C 1
ATOM 4622 O O . ILE A 1 325 ? 7.751 14.549 -27.021 1.00 8.09 332 ILE A O 1
ATOM 4638 N N . SER A 1 326 ? 8.961 13.294 -28.447 1.00 8.99 333 SER A N 1
ATOM 4639 C CA . SER A 1 326 ? 7.964 13.457 -29.507 1.00 6.75 333 SER A CA 1
ATOM 4640 C C . SER A 1 326 ? 6.600 12.917 -29.086 1.00 7.81 333 SER A C 1
ATOM 4641 O O . SER A 1 326 ? 5.553 13.520 -29.378 1.00 8.35 333 SER A O 1
ATOM 4649 N N . ARG A 1 327 ? 6.583 11.756 -28.436 1.00 6.73 334 ARG A N 1
ATOM 4650 C CA . ARG A 1 327 ? 5.320 11.200 -27.967 1.00 5.87 334 ARG A CA 1
ATOM 4651 C C . ARG A 1 327 ? 4.691 12.083 -26.906 1.00 7.94 334 ARG A C 1
ATOM 4652 O O . ARG A 1 327 ? 3.469 12.224 -26.856 1.00 7.18 334 ARG A O 1
ATOM 4673 N N . LEU A 1 328 ? 5.499 12.690 -26.030 1.00 8.29 335 LEU A N 1
ATOM 4674 C CA . LEU A 1 328 ? 4.924 13.646 -25.082 1.00 7.12 335 LEU A CA 1
ATOM 4675 C C . LEU A 1 328 ? 4.283 14.850 -25.775 1.00 6.18 335 LEU A C 1
ATOM 4676 O O . LEU A 1 328 ? 3.232 15.334 -25.337 1.00 7.54 335 LEU A O 1
ATOM 4692 N N . TYR A 1 329 ? 4.907 15.384 -26.834 1.00 7.17 336 TYR A N 1
ATOM 4693 C CA . TYR A 1 329 ? 4.272 16.470 -27.565 1.00 7.21 336 TYR A CA 1
ATOM 4694 C C . TYR A 1 329 ? 2.914 16.024 -28.084 1.00 6.48 336 TYR A C 1
ATOM 4695 O O . TYR A 1 329 ? 1.943 16.761 -27.979 1.00 8.61 336 TYR A O 1
ATOM 4713 N N . ALA A 1 330 ? 2.818 14.800 -28.589 1.00 8.64 337 ALA A N 1
ATOM 4714 C CA . ALA A 1 330 ? 1.520 14.328 -29.075 1.00 6.20 337 ALA A CA 1
ATOM 4715 C C . ALA A 1 330 ? 0.514 14.205 -27.942 1.00 7.22 337 ALA A C 1
ATOM 4716 O O . ALA A 1 330 ? -0.665 14.567 -28.090 1.00 8.57 337 ALA A O 1
ATOM 4723 N N . LYS A 1 331 ? 0.955 13.697 -26.796 1.00 6.90 338 LYS A N 1
ATOM 4724 C CA . LYS A 1 331 ? 0.062 13.507 -25.664 1.00 8.89 338 LYS A CA 1
ATOM 4725 C C . LYS A 1 331 ? -0.376 14.833 -25.049 1.00 7.82 338 LYS A C 1
ATOM 4726 O O . LYS A 1 331 ? -1.442 14.897 -24.414 1.00 9.87 338 LYS A O 1
ATOM 4745 N N . TYR A 1 332 ? 0.432 15.882 -25.216 1.00 8.10 339 TYR A N 1
ATOM 4746 C CA . TYR A 1 332 ? 0.190 17.155 -24.542 1.00 9.80 339 TYR A CA 1
ATOM 4747 C C . TYR A 1 332 ? -1.184 17.729 -24.867 1.00 11.89 339 TYR A C 1
ATOM 4748 O O . TYR A 1 332 ? -1.835 18.290 -23.978 1.00 10.94 339 TYR A O 1
ATOM 4766 N N . PHE A 1 333 ? -1.664 17.587 -26.111 1.00 10.04 340 PHE A N 1
ATOM 4767 C CA . PHE A 1 333 ? -3.026 18.017 -26.440 1.00 9.80 340 PHE A CA 1
ATOM 4768 C C . PHE A 1 333 ? -3.955 16.830 -26.718 1.00 9.04 340 PHE A C 1
ATOM 4769 O O . PHE A 1 333 ? -4.819 16.885 -27.593 1.00 10.96 340 PHE A O 1
ATOM 4786 N N . GLN A 1 334 ? -3.820 15.773 -25.910 1.00 10.16 341 GLN A N 1
ATOM 4787 C CA . GLN A 1 334 ? -4.698 14.600 -25.878 1.00 11.96 341 GLN A CA 1
ATOM 4788 C C . GLN A 1 334 ? -4.527 13.690 -27.090 1.00 9.12 341 GLN A C 1
ATOM 4789 O O . GLN A 1 334 ? -5.459 12.956 -27.449 1.00 11.29 341 GLN A O 1
ATOM 4803 N N . GLY A 1 335 ? -3.361 13.730 -27.723 1.00 8.34 342 GLY A N 1
ATOM 4804 C CA . GLY A 1 335 ? -3.012 12.846 -28.812 1.00 7.93 342 GLY A CA 1
ATOM 4805 C C . GLY A 1 335 ? -2.121 11.713 -28.340 1.00 8.30 342 GLY A C 1
ATOM 4806 O O . GLY A 1 335 ? -2.049 11.403 -27.143 1.00 9.35 342 GLY A O 1
ATOM 4810 N N . ASP A 1 336 ? -1.442 11.078 -29.292 1.00 6.48 343 ASP A N 1
ATOM 4811 C CA . ASP A 1 336 ? -0.512 9.989 -28.988 1.00 6.54 343 ASP A CA 1
ATOM 4812 C C . ASP A 1 336 ? 0.405 9.792 -30.183 1.00 8.36 343 ASP A C 1
ATOM 4813 O O . ASP A 1 336 ? 0.198 10.353 -31.265 1.00 7.49 343 ASP A O 1
ATOM 4822 N N . LEU A 1 337 ? 1.470 9.033 -29.955 1.00 6.10 344 LEU A N 1
ATOM 4823 C CA . LEU A 1 337 ? 2.388 8.642 -31.016 1.00 5.38 344 LEU A CA 1
ATOM 4824 C C . LEU A 1 337 ? 2.702 7.179 -30.786 1.00 9.43 344 LEU A C 1
ATOM 4825 O O . LEU A 1 337 ? 3.213 6.807 -29.723 1.00 8.56 344 LEU A O 1
ATOM 4841 N N . GLN A 1 338 ? 2.385 6.350 -31.780 1.00 6.17 345 GLN A N 1
ATOM 4842 C CA . GLN A 1 338 ? 2.488 4.906 -31.646 1.00 7.53 345 GLN A CA 1
ATOM 4843 C C . GLN A 1 338 ? 3.313 4.334 -32.786 1.00 9.44 345 GLN A C 1
ATOM 4844 O O . GLN A 1 338 ? 3.285 4.839 -33.907 1.00 8.51 345 GLN A O 1
ATOM 4858 N N . LEU A 1 339 ? 4.053 3.270 -32.475 1.00 6.10 346 LEU A N 1
ATOM 4859 C CA . LEU A 1 339 ? 4.925 2.584 -33.417 1.00 5.13 346 LEU A CA 1
ATOM 4860 C C . LEU A 1 339 ? 4.494 1.140 -33.532 1.00 5.18 346 LEU A C 1
ATOM 4861 O O . LEU A 1 339 ? 4.242 0.470 -32.517 1.00 8.88 346 LEU A O 1
ATOM 4877 N N A PHE A 1 340 ? 4.467 0.658 -34.772 0.52 5.24 347 PHE A N 1
ATOM 4878 N N B PHE A 1 340 ? 4.379 0.645 -34.765 0.48 7.10 347 PHE A N 1
ATOM 4879 C CA A PHE A 1 340 ? 4.104 -0.713 -35.093 0.52 5.33 347 PHE A CA 1
ATOM 4880 C CA B PHE A 1 340 ? 4.161 -0.781 -34.963 0.48 6.20 347 PHE A CA 1
ATOM 4881 C C A PHE A 1 340 ? 5.030 -1.179 -36.196 0.52 7.16 347 PHE A C 1
ATOM 4882 C C B PHE A 1 340 ? 4.934 -1.262 -36.175 0.48 6.69 347 PHE A C 1
ATOM 4883 O O A PHE A 1 340 ? 5.013 -0.621 -37.296 0.52 7.24 347 PHE A O 1
ATOM 4884 O O B PHE A 1 340 ? 4.717 -0.815 -37.310 0.48 7.15 347 PHE A O 1
ATOM 4917 N N . SER A 1 341 ? 5.820 -2.201 -35.909 1.00 6.71 348 SER A N 1
ATOM 4918 C CA . SER A 1 341 ? 6.764 -2.712 -36.876 1.00 5.71 348 SER A CA 1
ATOM 4919 C C . SER A 1 341 ? 6.347 -4.096 -37.352 1.00 8.93 348 SER A C 1
ATOM 4920 O O . SER A 1 341 ? 5.503 -4.767 -36.763 1.00 10.72 348 SER A O 1
ATOM 4929 N N . MET A 1 342 ? 6.898 -4.482 -38.489 1.00 6.11 349 MET A N 1
ATOM 4930 C CA A MET A 1 342 ? 6.837 -5.845 -39.019 0.51 6.36 349 MET A CA 1
ATOM 4931 C CA B MET A 1 342 ? 6.855 -5.862 -38.958 0.49 6.35 349 MET A CA 1
ATOM 4932 C C . MET A 1 342 ? 8.291 -6.243 -39.263 1.00 8.20 349 MET A C 1
ATOM 4933 O O . MET A 1 342 ? 8.855 -5.812 -40.268 1.00 8.47 349 MET A O 1
ATOM 4960 N N . GLU A 1 343 ? 8.880 -7.011 -38.356 1.00 7.13 350 GLU A N 1
ATOM 4961 C CA . GLU A 1 343 ? 10.293 -7.358 -38.481 1.00 7.47 350 GLU A CA 1
ATOM 4962 C C . GLU A 1 343 ? 10.513 -8.082 -39.795 1.00 8.87 350 GLU A C 1
ATOM 4963 O O . GLU A 1 343 ? 9.817 -9.045 -40.115 1.00 9.02 350 GLU A O 1
ATOM 4975 N N . GLY A 1 344 ? 11.497 -7.604 -40.571 1.00 8.67 351 GLY A N 1
ATOM 4976 C CA . GLY A 1 344 ? 11.751 -8.130 -41.893 1.00 9.78 351 GLY A CA 1
ATOM 4977 C C . GLY A 1 344 ? 11.190 -7.289 -43.013 1.00 11.29 351 GLY A C 1
ATOM 4978 O O . GLY A 1 344 ? 11.577 -7.488 -44.182 1.00 12.93 351 GLY A O 1
ATOM 4982 N N . PHE A 1 345 ? 10.303 -6.342 -42.694 1.00 7.87 352 PHE A N 1
ATOM 4983 C CA . PHE A 1 345 ? 9.662 -5.503 -43.694 1.00 7.19 352 PHE A CA 1
ATOM 4984 C C . PHE A 1 345 ? 9.853 -4.018 -43.410 1.00 10.10 352 PHE A C 1
ATOM 4985 O O . PHE A 1 345 ? 10.464 -3.331 -44.237 1.00 9.09 352 PHE A O 1
ATOM 5002 N N . GLY A 1 346 ? 9.363 -3.490 -42.289 1.00 6.66 353 GLY A N 1
ATOM 5003 C CA . GLY A 1 346 ? 9.363 -2.055 -42.095 1.00 6.46 353 GLY A CA 1
ATOM 5004 C C . GLY A 1 346 ? 8.486 -1.684 -40.925 1.00 6.17 353 GLY A C 1
ATOM 5005 O O . GLY A 1 346 ? 8.003 -2.549 -40.206 1.00 7.99 353 GLY A O 1
ATOM 5009 N N . THR A 1 347 ? 8.308 -0.381 -40.765 1.00 6.00 354 THR A N 1
ATOM 5010 C CA . THR A 1 347 ? 7.641 0.184 -39.601 1.00 5.75 354 THR A CA 1
ATOM 5011 C C . THR A 1 347 ? 6.658 1.263 -39.993 1.00 7.64 354 THR A C 1
ATOM 5012 O O . THR A 1 347 ? 6.920 2.078 -40.879 1.00 7.15 354 THR A O 1
ATOM 5023 N N . ASP A 1 348 ? 5.522 1.265 -39.303 1.00 5.78 355 ASP A N 1
ATOM 5024 C CA . ASP A 1 348 ? 4.557 2.346 -39.355 1.00 5.53 355 ASP A CA 1
ATOM 5025 C C . ASP A 1 348 ? 4.646 3.117 -38.048 1.00 7.48 355 ASP A C 1
ATOM 5026 O O . ASP A 1 348 ? 4.621 2.520 -36.959 1.00 7.90 355 ASP A O 1
ATOM 5035 N N . ALA A 1 349 ? 4.692 4.436 -38.139 1.00 5.45 356 ALA A N 1
ATOM 5036 C CA . ALA A 1 349 ? 4.554 5.322 -36.996 1.00 5.67 356 ALA A CA 1
ATOM 5037 C C . ALA A 1 349 ? 3.309 6.159 -37.204 1.00 9.36 356 ALA A C 1
ATOM 5038 O O . ALA A 1 349 ? 3.100 6.686 -38.302 1.00 9.85 356 ALA A O 1
ATOM 5045 N N . VAL A 1 350 ? 2.483 6.301 -36.172 1.00 6.02 357 VAL A N 1
ATOM 5046 C CA . VAL A 1 350 ? 1.269 7.097 -36.302 1.00 5.66 357 VAL A CA 1
ATOM 5047 C C . VAL A 1 350 ? 1.251 8.180 -35.233 1.00 6.30 357 VAL A C 1
ATOM 5048 O O . VAL A 1 350 ? 1.381 7.886 -34.036 1.00 7.99 357 VAL A O 1
ATOM 5061 N N . ILE A 1 351 ? 1.101 9.430 -35.672 1.00 6.12 358 ILE A N 1
ATOM 5062 C CA . ILE A 1 351 ? 0.783 10.548 -34.791 1.00 6.81 358 ILE A CA 1
ATOM 5063 C C . ILE A 1 351 ? -0.732 10.696 -34.779 1.00 7.68 358 ILE A C 1
ATOM 5064 O O . ILE A 1 351 ? -1.341 10.920 -35.837 1.00 8.55 358 ILE A O 1
ATOM 5080 N N . TYR A 1 352 ? -1.334 10.550 -33.600 1.00 6.01 359 TYR A N 1
ATOM 5081 C CA . TYR A 1 352 ? -2.758 10.794 -33.386 1.00 7.04 359 TYR A CA 1
ATOM 5082 C C . TYR A 1 352 ? -2.930 12.163 -32.753 1.00 8.93 359 TYR A C 1
ATOM 5083 O O . TYR A 1 352 ? -2.401 12.423 -31.659 1.00 8.21 359 TYR A O 1
ATOM 5101 N N . LEU A 1 353 ? -3.646 13.045 -33.441 1.00 6.77 360 LEU A N 1
ATOM 5102 C CA . LEU A 1 353 ? -3.989 14.356 -32.919 1.00 7.07 360 LEU A CA 1
ATOM 5103 C C . LEU A 1 353 ? -5.504 14.494 -32.817 1.00 8.70 360 LEU A C 1
ATOM 5104 O O . LEU A 1 353 ? -6.246 13.818 -33.530 1.00 9.12 360 LEU A O 1
ATOM 5120 N N . LYS A 1 354 ? -5.956 15.360 -31.922 1.00 8.62 361 LYS A N 1
ATOM 5121 C CA . LYS A 1 354 ? -7.372 15.725 -31.931 1.00 8.27 361 LYS A CA 1
ATOM 5122 C C . LYS A 1 354 ? -7.652 16.660 -33.102 1.00 12.30 361 LYS A C 1
ATOM 5123 O O . LYS A 1 354 ? -6.928 17.632 -33.338 1.00 11.84 361 LYS A O 1
ATOM 5142 N N . ALA A 1 355 ? -8.723 16.367 -33.841 1.00 11.75 362 ALA A N 1
ATOM 5143 C CA . ALA A 1 355 ? -9.064 17.212 -34.972 1.00 12.67 362 ALA A CA 1
ATOM 5144 C C . ALA A 1 355 ? -9.626 18.560 -34.551 1.00 17.15 362 ALA A C 1
ATOM 5145 O O . ALA A 1 355 ? -9.469 19.537 -35.287 1.00 18.81 362 ALA A O 1
ATOM 5152 N N . LEU A 1 356 ? -10.304 18.618 -33.420 1.00 16.28 363 LEU A N 1
ATOM 5153 C CA . LEU A 1 356 ? -11.027 19.807 -32.982 1.00 16.58 363 LEU A CA 1
ATOM 5154 C C . LEU A 1 356 ? -10.296 20.531 -31.864 1.00 16.10 363 LEU A C 1
ATOM 5155 O O . LEU A 1 356 ? -9.826 19.903 -30.912 1.00 17.21 363 LEU A O 1
ATOM 5171 N N . SER A 1 357 ? -10.253 21.867 -31.958 1.00 17.28 364 SER A N 1
ATOM 5172 C CA . SER A 1 357 ? -9.556 22.659 -30.952 1.00 17.53 364 SER A CA 1
ATOM 5173 C C . SER A 1 357 ? -10.206 22.540 -29.577 1.00 19.15 364 SER A C 1
ATOM 5174 O O . SER A 1 357 ? -9.528 22.713 -28.551 1.00 19.05 364 SER A O 1
ATOM 5182 N N . THR A 1 358 ? -11.507 22.249 -29.531 1.00 21.72 365 THR A N 1
ATOM 5183 C CA . THR A 1 358 ? -12.184 22.087 -28.246 1.00 22.75 365 THR A CA 1
ATOM 5184 C C . THR A 1 358 ? -11.838 20.773 -27.563 1.00 22.44 365 THR A C 1
ATOM 5185 O O . THR A 1 358 ? -11.991 20.656 -26.340 1.00 22.35 365 THR A O 1
ATOM 5196 N N . ASP A 1 359 ? -11.410 19.764 -28.323 1.00 18.73 366 ASP A N 1
ATOM 5197 C CA . ASP A 1 359 ? -10.936 18.523 -27.742 1.00 16.30 366 ASP A CA 1
ATOM 5198 C C . ASP A 1 359 ? -9.452 18.563 -27.403 1.00 14.50 366 ASP A C 1
ATOM 519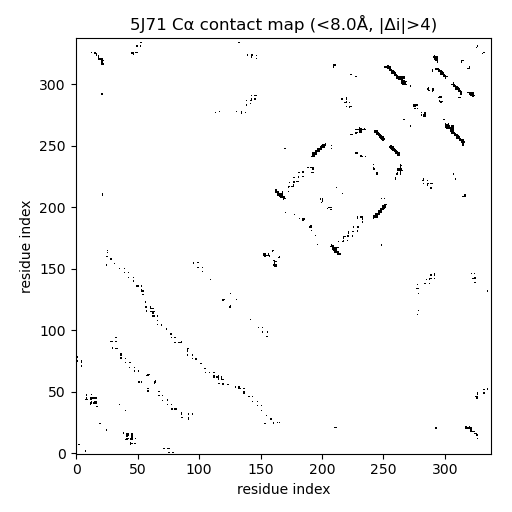9 O O . ASP A 1 359 ? -8.971 17.663 -26.707 1.00 14.88 366 ASP A O 1
ATOM 5208 N N . SER A 1 360 ? -8.739 19.588 -27.871 1.00 14.57 367 SER A N 1
ATOM 5209 C CA . SER A 1 360 ? -7.288 19.718 -27.685 1.00 15.93 367 SER A CA 1
ATOM 5210 C C . SER A 1 360 ? -7.014 20.442 -26.370 1.00 16.49 367 SER A C 1
ATOM 5211 O O . SER A 1 360 ? -6.802 21.648 -26.320 1.00 23.18 367 SER A O 1
ATOM 5219 N N . VAL A 1 361 ? -7.019 19.671 -25.297 1.00 14.55 368 VAL A N 1
ATOM 5220 C CA . VAL A 1 361 ? -6.865 20.184 -23.937 1.00 19.50 368 VAL A CA 1
ATOM 5221 C C . VAL A 1 361 ? -5.519 19.749 -23.389 1.00 16.24 368 VAL A C 1
ATOM 5222 O O . VAL A 1 361 ? -5.124 18.592 -23.542 1.00 15.10 368 VAL A O 1
ATOM 5235 N N . GLU A 1 362 ? -4.833 20.661 -22.699 1.00 17.70 369 GLU A N 1
ATOM 5236 C CA . GLU A 1 362 ? -3.584 20.282 -22.046 1.00 16.33 369 GLU A CA 1
ATOM 5237 C C . GLU A 1 362 ? -3.753 19.036 -21.189 1.00 13.17 369 GLU A C 1
ATOM 5238 O O . GLU A 1 362 ? -4.709 18.911 -20.411 1.00 14.75 369 GLU A O 1
ATOM 5250 N N . ARG A 1 363 ? -2.776 18.141 -21.305 1.00 11.03 370 ARG A N 1
ATOM 5251 C CA . ARG A 1 363 ? -2.640 16.953 -20.476 1.00 13.67 370 ARG A CA 1
ATOM 5252 C C . ARG A 1 363 ? -1.539 17.241 -19.470 1.00 14.02 370 ARG A C 1
ATOM 5253 O O . ARG A 1 363 ? -0.360 17.247 -19.834 1.00 16.39 370 ARG A O 1
ATOM 5274 N N . LEU A 1 364 ? -1.924 17.472 -18.206 1.00 13.47 371 LEU A N 1
ATOM 5275 C CA . LEU A 1 364 ? -1.004 17.949 -17.179 1.00 12.12 371 LEU A CA 1
ATOM 5276 C C . LEU A 1 364 ? -0.910 16.974 -16.014 1.00 12.65 371 LEU A C 1
ATOM 5277 O O . LEU A 1 364 ? -1.946 16.567 -15.468 1.00 14.32 371 LEU A O 1
ATOM 5293 N N . PRO A 1 365 ? 0.294 16.598 -15.582 1.00 11.66 372 PRO A N 1
ATOM 5294 C CA . PRO A 1 365 ? 0.416 15.803 -14.362 1.00 10.71 372 PRO A CA 1
ATOM 5295 C C . PRO A 1 365 ? 0.083 16.645 -13.151 1.00 11.51 372 PRO A C 1
ATOM 5296 O O . PRO A 1 365 ? 0.295 17.856 -13.142 1.00 15.49 372 PRO A O 1
ATOM 5307 N N . VAL A 1 366 ? -0.431 15.982 -12.119 1.00 13.97 373 VAL A N 1
ATOM 5308 C CA . VAL A 1 366 ? -0.823 16.651 -10.890 1.00 14.68 373 VAL A CA 1
ATOM 5309 C C . VAL A 1 366 ? -0.246 15.874 -9.729 1.00 12.80 373 VAL A C 1
ATOM 5310 O O . VAL A 1 366 ? -0.242 14.640 -9.733 1.00 15.10 373 VAL A O 1
ATOM 5323 N N . TYR A 1 367 ? 0.289 16.606 -8.744 1.00 15.42 374 TYR A N 1
ATOM 5324 C CA . TYR A 1 367 ? 0.827 16.008 -7.527 1.00 18.22 374 TYR A CA 1
ATOM 5325 C C . TYR A 1 367 ? -0.328 15.766 -6.551 1.00 21.38 374 TYR A C 1
ATOM 5326 O O . TYR A 1 367 ? -0.934 16.708 -6.027 1.00 20.12 374 TYR A O 1
ATOM 5344 N N . ASN A 1 368 ? -0.635 14.505 -6.313 1.00 27.99 375 ASN A N 1
ATOM 5345 C CA . ASN A 1 368 ? -1.706 14.142 -5.400 1.00 27.97 375 ASN A CA 1
ATOM 5346 C C . ASN A 1 368 ? -1.447 12.725 -4.934 1.00 31.54 375 ASN A C 1
ATOM 5347 O O . ASN A 1 368 ? -0.416 12.121 -5.255 1.00 29.27 375 ASN A O 1
ATOM 5358 N N . LYS A 1 369 ? -2.407 12.193 -4.191 0.54 16.84 376 LYS A N 1
ATOM 5359 C CA . LYS A 1 369 ? -2.249 10.870 -3.608 0.54 19.81 376 LYS A CA 1
ATOM 5360 C C . LYS A 1 369 ? -1.992 9.818 -4.679 0.54 16.87 376 LYS A C 1
ATOM 5361 O O . LYS A 1 369 ? -1.128 8.946 -4.513 0.54 17.25 376 LYS A O 1
ATOM 5380 N N . SER A 1 370 ? -2.728 9.890 -5.789 0.62 21.08 377 SER A N 1
ATOM 5381 C CA . SER A 1 370 ? -2.546 8.909 -6.853 0.62 21.66 377 SER A CA 1
ATOM 5382 C C . SER A 1 370 ? -1.123 8.953 -7.386 0.62 20.37 377 SER A C 1
ATOM 5383 O O . SER A 1 370 ? -0.481 7.911 -7.570 0.62 17.33 377 SER A O 1
ATOM 5391 N N . ALA A 1 371 ? -0.606 10.161 -7.620 1.00 25.67 378 ALA A N 1
ATOM 5392 C CA . ALA A 1 371 ? 0.774 10.302 -8.080 1.00 22.70 378 ALA A CA 1
ATOM 5393 C C . ALA A 1 371 ? 1.748 9.809 -7.015 1.00 24.44 378 ALA A C 1
ATOM 5394 O O . ALA A 1 371 ? 2.630 8.987 -7.288 1.00 26.24 378 ALA A O 1
ATOM 5401 N N . TRP A 1 372 ? 1.575 10.270 -5.781 0.48 9.25 379 TRP A N 1
ATOM 5402 C CA . TRP A 1 372 ? 2.464 9.837 -4.713 0.48 9.65 379 TRP A CA 1
ATOM 5403 C C . TRP A 1 372 ? 2.484 8.317 -4.605 0.48 14.35 379 TRP A C 1
ATOM 5404 O O . TRP A 1 372 ? 3.553 7.702 -4.483 0.48 15.37 379 TRP A O 1
ATOM 5425 N N . ARG A 1 373 ? 1.305 7.695 -4.643 0.56 21.58 380 ARG A N 1
ATOM 5426 C CA . ARG A 1 373 ? 1.234 6.247 -4.509 0.56 26.47 380 ARG A CA 1
ATOM 5427 C C . ARG A 1 373 ? 1.962 5.557 -5.647 0.56 28.08 380 ARG A C 1
ATOM 5428 O O . ARG A 1 373 ? 2.620 4.530 -5.441 0.56 27.84 380 ARG A O 1
ATOM 5449 N N . HIS A 1 374 ? 1.850 6.102 -6.860 0.56 27.60 381 HIS A N 1
ATOM 5450 C CA . HIS A 1 374 ? 2.420 5.419 -8.007 0.56 24.70 381 HIS A CA 1
ATOM 5451 C C . HIS A 1 374 ? 3.918 5.199 -7.830 0.56 24.09 381 HIS A C 1
ATOM 5452 O O . HIS A 1 374 ? 4.455 4.170 -8.264 0.56 24.38 381 HIS A O 1
ATOM 5466 N N . TYR A 1 375 ? 4.612 6.148 -7.200 1.00 40.62 382 TYR A N 1
ATOM 5467 C CA . TYR A 1 375 ? 6.023 5.918 -6.847 1.00 31.63 382 TYR A CA 1
ATOM 5468 C C . TYR A 1 375 ? 6.100 4.791 -5.830 1.00 32.96 382 TYR A C 1
ATOM 5469 O O . TYR A 1 375 ? 7.152 4.201 -5.632 1.00 42.21 382 TYR A O 1
ATOM 5487 N N . ASP A 1 383 ? 3.749 -10.673 -11.257 1.00 25.78 390 ASP A N 1
ATOM 5488 C CA . ASP A 1 383 ? 2.490 -11.442 -11.260 1.00 25.92 390 ASP A CA 1
ATOM 5489 C C . ASP A 1 383 ? 2.378 -12.444 -12.435 1.00 24.15 390 ASP A C 1
ATOM 5490 O O . ASP A 1 383 ? 1.331 -13.083 -12.627 1.00 15.72 390 ASP A O 1
ATOM 5498 N N . TRP A 1 384 ? 3.449 -12.606 -13.205 0.66 17.54 391 TRP A N 1
ATOM 5499 C CA . TRP A 1 384 ? 3.470 -13.572 -14.288 0.66 17.80 391 TRP A CA 1
ATOM 5500 C C . TRP A 1 384 ? 4.647 -14.510 -14.086 0.66 22.72 391 TRP A C 1
ATOM 5501 O O . TRP A 1 384 ? 5.640 -14.160 -13.443 0.66 23.45 391 TRP A O 1
ATOM 5522 N N . CYS A 1 385 ? 4.506 -15.718 -14.610 1.00 29.57 392 CYS A N 1
ATOM 5523 C CA . CYS A 1 385 ? 5.507 -16.755 -14.400 1.00 29.46 392 CYS A CA 1
ATOM 5524 C C . CYS A 1 385 ? 6.737 -16.476 -15.242 1.00 36.47 392 CYS A C 1
ATOM 5525 O O . CYS A 1 385 ? 6.613 -16.095 -16.404 1.00 44.61 392 CYS A O 1
#

Nearest PDB structures (foldseek):
  5j71-assembly1_A-2  TM=1.001E+00  e=4.537E-57  Homo sapiens
  6tmq-assembly1_AAA  TM=9.855E-01  e=9.526E-48  Homo sapiens
  7vbv-assembly1_B  TM=9.851E-01  e=1.312E-46  Homo sapiens
  7ebb-assembly1_A  TM=9.840E-01  e=9.044E-43  Homo sapiens
  7eat-assembly1_B  TM=9.554E-01  e=4.075E-42  Homo sapiens

InterPro domains:
  IPR003594 Histidine kinase/HSP90-like ATPase domain [PF02518] (242-361)
  IPR003594 Histidine kinase/HSP90-like ATPase domain [SM00387] (240-364)
  IPR005467 Histidine kinase domain [PS50109] (242-364)
  IPR018955 Branched-chain alpha-ketoacid dehydrogenase kinase/Pyruvate dehydrogenase kinase, N-terminal [PF10436] (30-192)
  IPR036784 Alpha-ketoacid/pyruvate dehydrogenase kinase, N-terminal domain superfamily [G3DSA:1.20.140.20] (15-186)
  IPR036784 Alpha-ketoacid/pyruvate dehydrogenase kinase, N-terminal domain superfamily [SSF69012] (16-176)
  IPR036890 Histidine kinase/HSP90-like ATPase superfamily [G3DSA:3.30.565.10] (188-370)
  IPR036890 Histidine kinase/HSP90-like ATPase superfamily [SSF55874] (196-372)
  IPR039028 PDK/BCKDK protein kinase [PTHR11947] (16-373)